Protein AF-A0A971CLP1-F1 (afdb_monomer)

Mean predicted aligned error: 10.42 Å

pLDDT: mean 86.44, std 19.24, range [37.41, 98.81]

Secondary structure (DSSP, 8-state):
----------------------PPPPPPPPP--HHHHHHHHHHHSPPPTT-EEEEEEEEEESSS-S-EEEEEEETTEEEEEEEEEE-SSSEEEEEEEPPPTT-----S---GGG----HHHHHHHHHHHHHHTT---SEEEEEEEE-STTPPEEEEEEEE-TTS-EEEEEEEETTT--EEEEEEPPPPPPP--S-------

Nearest PDB structures (foldseek):
  5sv8-assembly1_A  TM=4.212E-01  e=2.089E-01  Vitis vinifera
  1lqg-assembly1_C  TM=4.791E-01  e=2.151E+00  Bacillus phage PBS2
  7cxc-assembly2_B  TM=3.709E-01  e=3.026E+00  Mus musculus
  6fof-assembly2_A  TM=3.473E-01  e=3.590E+00  Homo sapiens
  6h64-assembly4_D  TM=3.588E-01  e=4.507E+00  Homo sapiens

Radius of gyration: 28.44 Å; Cα contacts (8 Å, |Δi|>4): 359; chains: 1; bounding box: 75×93×78 Å

Structure (mmCIF, N/CA/C/O backbone):
data_AF-A0A971CLP1-F1
#
_entry.id   AF-A0A971CLP1-F1
#
loop_
_atom_site.group_PDB
_atom_site.id
_atom_site.type_symbol
_atom_site.label_atom_id
_atom_site.label_al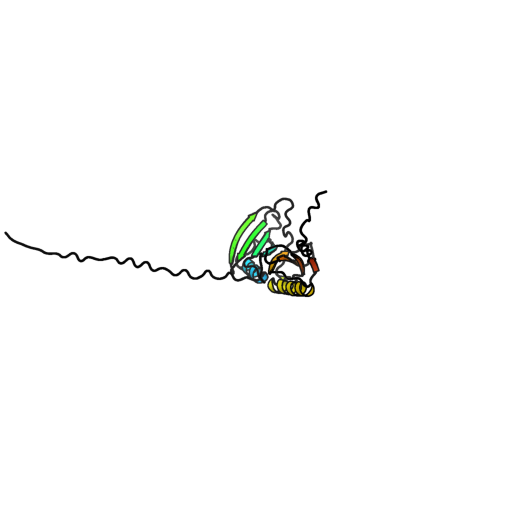t_id
_atom_site.label_comp_id
_atom_site.label_asym_id
_atom_site.label_entity_id
_atom_site.label_seq_id
_atom_site.pdbx_PDB_ins_code
_atom_site.Cartn_x
_atom_site.Cartn_y
_atom_site.Cartn_z
_atom_site.occupancy
_atom_site.B_iso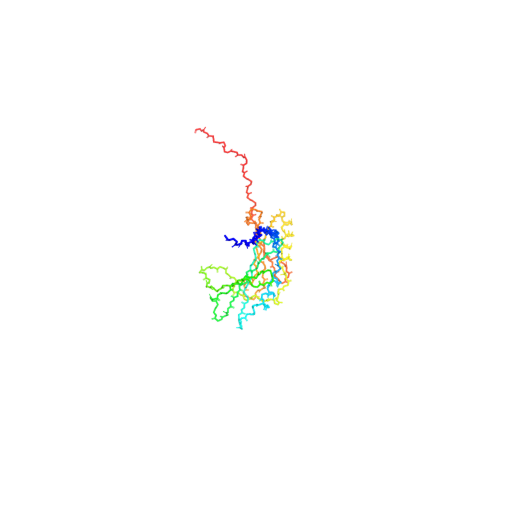_or_equiv
_atom_site.auth_seq_id
_atom_site.auth_comp_id
_atom_site.auth_asym_id
_atom_site.auth_atom_id
_atom_site.pdbx_PDB_model_num
ATOM 1 N N . MET A 1 1 ? -60.371 -56.025 -54.395 1.00 38.69 1 MET A N 1
ATOM 2 C CA . MET A 1 1 ? -59.073 -56.741 -54.364 1.00 38.69 1 MET A CA 1
ATOM 3 C C . MET A 1 1 ? -58.197 -56.010 -53.349 1.00 38.69 1 MET A C 1
ATOM 5 O O . MET A 1 1 ? -58.055 -54.810 -53.510 1.00 38.69 1 MET A O 1
ATOM 9 N N . LYS A 1 2 ? -58.000 -56.581 -52.145 1.00 39.69 2 LYS A N 1
ATOM 10 C CA . LYS A 1 2 ? -56.717 -57.138 -51.628 1.00 39.69 2 LYS A CA 1
ATOM 11 C C . LYS A 1 2 ? -55.548 -56.139 -51.730 1.00 39.69 2 LYS A C 1
ATOM 13 O O . LYS A 1 2 ? -55.300 -55.678 -52.829 1.00 39.69 2 LYS A O 1
ATOM 18 N N . ASN A 1 3 ? -54.730 -55.806 -50.733 1.00 37.41 3 ASN A N 1
ATOM 19 C CA . ASN A 1 3 ? -54.494 -56.191 -49.333 1.00 37.41 3 ASN A CA 1
ATOM 20 C C . ASN A 1 3 ? -53.642 -55.033 -48.743 1.00 37.41 3 ASN A C 1
ATOM 22 O O . ASN A 1 3 ? -52.827 -54.466 -49.460 1.00 37.41 3 ASN A O 1
ATOM 26 N N . TRP A 1 4 ? -53.947 -54.517 -47.551 1.00 43.38 4 TRP A N 1
ATOM 27 C CA . TRP A 1 4 ? -53.234 -54.775 -46.286 1.00 43.38 4 TRP A CA 1
ATOM 28 C C . TRP A 1 4 ? -51.721 -54.488 -46.314 1.00 43.38 4 TRP A C 1
ATOM 30 O O . TRP A 1 4 ? -50.992 -55.273 -46.897 1.00 43.38 4 TRP A O 1
ATOM 40 N N . PHE A 1 5 ? -51.270 -53.436 -45.613 1.00 42.53 5 PHE A N 1
ATOM 41 C CA . PHE A 1 5 ? -50.114 -53.485 -44.702 1.00 42.53 5 PHE A CA 1
ATOM 42 C C . PHE A 1 5 ? -50.217 -52.377 -43.642 1.00 42.53 5 PHE A C 1
ATOM 44 O O . PHE A 1 5 ? -50.452 -51.209 -43.939 1.00 42.53 5 PHE A O 1
ATOM 51 N N . ILE A 1 6 ? -50.105 -52.820 -42.392 1.00 49.78 6 ILE A N 1
ATOM 52 C CA . ILE A 1 6 ? -50.052 -52.055 -41.148 1.00 49.78 6 ILE A CA 1
ATOM 53 C C . ILE A 1 6 ? -48.591 -51.674 -40.912 1.00 49.78 6 ILE A C 1
ATOM 55 O O . ILE A 1 6 ? -47.741 -52.562 -40.949 1.00 49.78 6 ILE A O 1
ATOM 59 N N . THR A 1 7 ? -48.316 -50.417 -40.557 1.00 47.56 7 THR A N 1
ATOM 60 C CA . THR A 1 7 ? -47.069 -50.072 -39.860 1.00 47.56 7 THR A CA 1
ATOM 61 C C . THR A 1 7 ? -47.361 -49.053 -38.765 1.00 47.56 7 THR A C 1
ATOM 63 O O . THR A 1 7 ? -47.719 -47.908 -39.034 1.00 47.56 7 THR A O 1
ATOM 66 N N . CYS A 1 8 ? -47.240 -49.505 -37.517 1.00 45.97 8 CYS A N 1
ATOM 67 C CA . CYS A 1 8 ? -47.302 -48.685 -36.315 1.00 45.97 8 CYS A CA 1
ATOM 68 C C . CYS A 1 8 ? -46.102 -47.729 -36.267 1.00 45.97 8 CYS A C 1
ATOM 70 O O . CYS A 1 8 ? -44.959 -48.179 -36.312 1.00 45.97 8 CYS A O 1
ATOM 72 N N . LEU A 1 9 ? -46.357 -46.431 -36.097 1.00 44.09 9 LEU A N 1
ATOM 73 C CA . LEU A 1 9 ? -45.353 -45.460 -35.666 1.00 44.09 9 LEU A CA 1
ATOM 74 C C . LEU A 1 9 ? -45.566 -45.192 -34.176 1.00 44.09 9 LEU A C 1
ATOM 76 O O . LEU A 1 9 ? -46.511 -44.529 -33.756 1.00 44.09 9 LEU A O 1
ATOM 80 N N . THR A 1 10 ? -44.691 -45.802 -33.385 1.00 46.66 10 THR A N 1
ATOM 81 C CA . THR A 1 10 ? -44.531 -45.619 -31.945 1.00 46.66 10 THR A CA 1
ATOM 82 C C . THR A 1 10 ? -44.201 -44.166 -31.623 1.00 46.66 10 THR A C 1
ATOM 84 O O . THR A 1 10 ? -43.217 -43.619 -32.122 1.00 46.66 10 THR A O 1
ATOM 87 N N . GLY A 1 11 ? -45.020 -43.559 -30.764 1.00 43.12 11 GLY A N 1
ATOM 88 C CA . GLY A 1 11 ? -44.774 -42.244 -30.188 1.00 43.12 11 GLY A CA 1
ATOM 89 C C . GLY A 1 11 ? -43.542 -42.253 -29.286 1.00 43.12 11 GLY A C 1
ATOM 90 O O . GLY A 1 11 ? -43.453 -43.040 -28.347 1.00 43.12 11 GLY A O 1
ATOM 91 N N . GLY A 1 12 ? -42.602 -41.355 -29.571 1.00 42.16 12 GLY A N 1
ATOM 92 C CA . GLY A 1 12 ? -41.524 -40.988 -28.662 1.00 42.16 12 GLY A CA 1
ATOM 93 C C . GLY A 1 12 ? -41.868 -39.663 -27.996 1.00 42.16 12 GLY A C 1
ATOM 94 O O . GLY A 1 12 ? -41.756 -38.611 -28.620 1.00 42.16 12 GLY A O 1
ATOM 95 N N . VAL A 1 13 ? -42.300 -39.704 -26.736 1.00 48.56 13 VAL A N 1
ATOM 96 C CA . VAL A 1 13 ? -42.358 -38.511 -25.885 1.00 48.56 13 VAL A CA 1
ATOM 97 C C . VAL A 1 13 ? -40.918 -38.186 -25.489 1.00 48.56 13 VAL A C 1
ATOM 99 O O . VAL A 1 13 ? -40.328 -38.883 -24.666 1.00 48.56 13 VAL A O 1
ATOM 102 N N . LEU A 1 14 ? -40.333 -37.151 -26.096 1.00 44.25 14 LEU A N 1
ATOM 103 C CA . LEU A 1 14 ? -39.088 -36.559 -25.609 1.00 44.25 14 LEU A CA 1
ATOM 104 C C . LEU A 1 14 ? -39.393 -35.863 -24.276 1.00 44.25 14 LEU A C 1
ATOM 106 O O . LEU A 1 14 ? -39.926 -34.755 -24.244 1.00 44.25 14 LEU A O 1
ATOM 110 N N . ALA A 1 15 ? -39.072 -36.522 -23.167 1.00 45.22 15 ALA A N 1
ATOM 111 C CA . ALA A 1 15 ? -39.014 -35.867 -21.871 1.00 45.22 15 ALA A CA 1
ATOM 112 C C . ALA A 1 15 ? -37.783 -34.946 -21.854 1.00 45.22 15 ALA A C 1
ATOM 114 O O . ALA A 1 15 ? -36.650 -35.403 -21.711 1.00 45.22 15 ALA A O 1
ATOM 115 N N . LEU A 1 16 ? -38.005 -33.641 -22.034 1.00 47.88 16 LEU A N 1
ATOM 116 C CA . LEU A 1 16 ? -37.008 -32.611 -21.749 1.00 47.88 16 LEU A CA 1
ATOM 117 C C . LEU A 1 16 ? -36.805 -32.561 -20.226 1.00 47.88 16 LEU A C 1
ATOM 119 O O . LEU A 1 16 ? -37.517 -31.867 -19.502 1.00 47.88 16 LEU A O 1
ATOM 123 N N . SER A 1 17 ? -35.849 -33.330 -19.715 1.00 46.56 17 SER A N 1
ATOM 124 C CA . SER A 1 17 ? -35.372 -33.165 -18.345 1.00 46.56 17 SER A CA 1
ATOM 125 C C . SER A 1 17 ? -34.501 -31.910 -18.284 1.00 46.56 17 SER A C 1
ATOM 127 O O . SER A 1 17 ? -33.302 -31.958 -18.550 1.00 46.56 17 SER A O 1
ATOM 129 N N . CYS A 1 18 ? -35.101 -30.768 -17.939 1.00 45.44 18 CYS A N 1
ATOM 130 C CA . CYS A 1 18 ? -34.356 -29.610 -17.454 1.00 45.44 18 CYS A CA 1
ATOM 131 C C . CYS A 1 18 ? -33.688 -29.998 -16.130 1.00 45.44 18 CYS A C 1
ATOM 133 O O . CYS A 1 18 ? -34.295 -29.902 -15.064 1.00 45.44 18 CYS A O 1
ATOM 135 N N . ALA A 1 19 ? -32.441 -30.460 -16.194 1.00 54.75 19 ALA A N 1
ATOM 136 C CA . ALA A 1 19 ? -31.586 -30.513 -15.023 1.00 54.75 19 ALA A CA 1
ATOM 137 C C . ALA A 1 19 ? -31.384 -29.069 -14.544 1.00 54.75 19 ALA A C 1
ATOM 139 O O . ALA A 1 19 ? -30.668 -28.287 -15.170 1.00 54.75 19 ALA A O 1
ATOM 140 N N . LEU A 1 20 ? -32.069 -28.703 -13.460 1.00 52.66 20 LEU A N 1
ATOM 141 C CA . LEU A 1 20 ? -31.782 -27.491 -12.707 1.00 52.66 20 LEU A CA 1
ATOM 142 C C . LEU A 1 20 ? -30.354 -27.656 -12.171 1.00 52.66 20 LEU A C 1
ATOM 144 O O . LEU A 1 20 ? -30.133 -28.342 -11.174 1.00 52.66 20 LEU A O 1
ATOM 148 N N . ALA A 1 21 ? -29.365 -27.102 -12.872 1.00 57.53 21 ALA A N 1
ATOM 149 C CA . ALA A 1 21 ? -28.022 -26.988 -12.333 1.00 57.53 21 ALA A CA 1
ATOM 150 C C . ALA A 1 21 ? -28.127 -26.085 -11.101 1.00 57.53 21 ALA A C 1
ATOM 152 O O . ALA A 1 21 ? -28.341 -24.878 -11.223 1.00 57.53 21 ALA A O 1
ATOM 153 N N . ALA A 1 22 ? -28.062 -26.683 -9.911 1.00 57.41 22 ALA A N 1
ATOM 154 C CA . ALA A 1 22 ? -27.962 -25.942 -8.669 1.00 57.41 22 ALA A CA 1
ATOM 155 C C . ALA A 1 22 ? -26.708 -25.068 -8.769 1.00 57.41 22 ALA A C 1
ATOM 157 O O . ALA A 1 22 ? -25.589 -25.582 -8.793 1.00 57.41 22 ALA A O 1
ATOM 158 N N . ALA A 1 23 ? -26.898 -23.755 -8.906 1.00 58.16 23 ALA A N 1
ATOM 159 C CA . ALA A 1 23 ? -25.795 -22.813 -8.877 1.00 58.16 23 ALA A CA 1
ATOM 160 C C . ALA A 1 23 ? -25.102 -22.968 -7.520 1.00 58.16 23 ALA A C 1
ATOM 162 O O . ALA A 1 23 ? -25.736 -22.798 -6.475 1.00 58.16 23 ALA A O 1
ATOM 163 N N . ALA A 1 24 ? -23.821 -23.341 -7.538 1.00 60.97 24 ALA A N 1
ATOM 164 C CA . ALA A 1 24 ? -23.009 -23.337 -6.333 1.00 60.97 24 ALA A CA 1
ATOM 165 C C . ALA A 1 24 ? -23.092 -21.937 -5.695 1.00 60.97 24 ALA A C 1
ATOM 167 O O . ALA A 1 24 ? -23.091 -20.940 -6.430 1.00 60.97 24 ALA A O 1
ATOM 168 N N . PRO A 1 25 ? -23.207 -21.836 -4.358 1.00 57.72 25 PRO A N 1
ATOM 169 C CA . PRO A 1 25 ? -23.200 -20.540 -3.698 1.00 57.72 25 PRO A CA 1
ATOM 170 C C . PRO A 1 25 ? -21.927 -19.779 -4.097 1.00 57.72 25 PRO A C 1
ATOM 172 O O . PRO A 1 25 ? -20.875 -20.408 -4.240 1.00 57.72 25 PRO A O 1
ATOM 175 N N . PRO A 1 26 ? -22.007 -18.452 -4.308 1.00 62.84 26 PRO A N 1
ATOM 176 C CA . PRO A 1 26 ? -20.844 -17.668 -4.691 1.00 62.84 26 PRO A CA 1
ATOM 177 C C . PRO A 1 26 ? -19.748 -17.858 -3.642 1.00 62.84 26 PRO A C 1
ATOM 179 O O . PRO A 1 26 ? -19.982 -17.669 -2.446 1.00 62.84 26 PRO A O 1
ATOM 182 N N . GLU A 1 27 ? -18.565 -18.266 -4.099 1.00 69.00 27 GLU A N 1
ATOM 183 C CA . GLU A 1 27 ? -17.384 -18.402 -3.256 1.00 69.00 27 GLU A CA 1
ATOM 184 C C . GLU A 1 27 ? -17.142 -17.074 -2.532 1.00 69.00 27 GLU A C 1
ATOM 186 O O . GLU A 1 27 ? -17.105 -16.004 -3.149 1.00 69.00 27 GLU A O 1
ATOM 191 N N . LYS A 1 28 ? -17.048 -17.126 -1.200 1.00 75.50 28 LYS A N 1
ATOM 192 C CA . LYS A 1 28 ? -16.786 -15.934 -0.398 1.00 75.50 28 LYS A CA 1
ATOM 193 C C . LYS A 1 28 ? -15.412 -15.404 -0.801 1.00 75.50 28 LYS A C 1
ATOM 195 O O . LYS A 1 28 ? -14.431 -16.126 -0.671 1.00 75.50 28 LYS A O 1
ATOM 200 N N . ALA A 1 29 ? -15.350 -14.160 -1.272 1.00 81.31 29 ALA A N 1
ATOM 201 C CA . ALA A 1 29 ? -14.084 -13.530 -1.624 1.00 81.31 29 ALA A CA 1
ATOM 202 C C . ALA A 1 29 ? -13.138 -13.557 -0.412 1.00 81.31 29 ALA A C 1
ATOM 204 O O . ALA A 1 29 ? -13.496 -13.086 0.672 1.00 81.31 29 ALA A O 1
ATOM 205 N N . VAL A 1 30 ? -11.963 -14.153 -0.602 1.00 88.69 30 VAL A N 1
ATOM 206 C CA . VAL A 1 30 ? -10.907 -14.250 0.408 1.00 88.69 30 VAL A CA 1
ATOM 207 C C . VAL A 1 30 ? -9.953 -13.078 0.194 1.00 88.69 30 VAL A C 1
ATOM 209 O O . VAL A 1 30 ? -9.629 -12.754 -0.949 1.00 88.69 30 VAL A O 1
ATOM 212 N N . GLY A 1 31 ? -9.569 -12.410 1.282 1.00 91.88 31 GLY A N 1
ATOM 213 C CA . GLY A 1 31 ? -8.540 -11.375 1.242 1.00 91.88 31 GLY A CA 1
ATOM 214 C C . GLY A 1 31 ? -7.178 -11.965 0.887 1.00 91.88 31 GLY A C 1
ATOM 215 O O . GLY A 1 31 ? -6.942 -13.152 1.107 1.00 91.88 31 GLY A O 1
ATOM 216 N N . GLU A 1 32 ? -6.297 -11.147 0.328 1.00 95.00 32 GLU A N 1
ATOM 217 C CA . GLU A 1 32 ? -4.915 -11.547 0.079 1.00 95.00 32 GLU A CA 1
ATOM 218 C C . GLU A 1 32 ? -3.939 -10.500 0.593 1.00 95.00 32 GLU A C 1
ATOM 220 O O . GLU A 1 32 ? -4.214 -9.293 0.563 1.00 95.00 32 GLU A O 1
ATOM 225 N N . SER A 1 33 ? -2.778 -10.970 1.037 1.00 97.62 33 SER A N 1
ATOM 226 C CA . SER A 1 33 ? -1.752 -10.100 1.583 1.00 97.62 33 SER A CA 1
ATOM 227 C C . SER A 1 33 ? -1.113 -9.232 0.509 1.00 97.62 33 SER A C 1
ATOM 229 O O . SER A 1 33 ? -0.998 -9.619 -0.657 1.00 97.62 33 SER A O 1
ATOM 231 N N . ALA A 1 34 ? -0.687 -8.032 0.891 1.00 98.31 34 ALA A N 1
ATOM 232 C CA . ALA A 1 34 ? -0.076 -7.091 -0.033 1.00 98.31 34 ALA A CA 1
ATOM 233 C C . ALA A 1 34 ? 1.226 -7.623 -0.620 1.00 98.31 34 ALA A C 1
ATOM 235 O O . ALA A 1 34 ? 1.461 -7.498 -1.820 1.00 98.31 34 ALA A O 1
ATOM 236 N N . LEU A 1 35 ? 2.093 -8.194 0.218 1.00 98.50 35 LEU A N 1
ATOM 237 C CA . LEU A 1 35 ? 3.377 -8.701 -0.254 1.00 98.50 35 LEU A CA 1
ATOM 238 C C . LEU A 1 35 ? 3.189 -9.950 -1.113 1.00 98.50 35 LEU A C 1
ATOM 240 O O . LEU A 1 35 ? 3.860 -10.063 -2.135 1.00 98.50 35 LEU A O 1
ATOM 244 N N . GLY A 1 36 ? 2.228 -10.816 -0.774 1.00 98.06 36 GLY A N 1
ATOM 245 C CA . GLY A 1 36 ? 1.843 -11.947 -1.617 1.00 98.06 36 GLY A CA 1
ATOM 246 C C . GLY A 1 36 ? 1.307 -11.502 -2.980 1.00 98.06 36 GLY A C 1
ATOM 247 O O . GLY A 1 36 ? 1.745 -12.014 -4.010 1.00 98.06 36 GLY A O 1
ATOM 248 N N . ALA A 1 37 ? 0.424 -10.501 -3.004 1.00 98.25 37 ALA A N 1
ATOM 249 C CA . ALA A 1 37 ? -0.101 -9.926 -4.240 1.00 98.25 37 ALA A CA 1
ATOM 250 C C . ALA A 1 37 ? 0.992 -9.257 -5.087 1.00 98.25 37 ALA A C 1
ATOM 252 O O . ALA A 1 37 ? 1.000 -9.393 -6.308 1.00 98.25 37 ALA A O 1
ATOM 253 N N . LEU A 1 38 ? 1.935 -8.551 -4.454 1.00 98.38 38 LEU A N 1
ATOM 254 C CA . LEU A 1 38 ? 3.057 -7.918 -5.146 1.00 98.38 38 LEU A CA 1
ATOM 255 C C . LEU A 1 38 ? 4.011 -8.955 -5.746 1.00 98.38 38 LEU A C 1
ATOM 257 O O . LEU A 1 38 ? 4.422 -8.808 -6.894 1.00 98.38 38 LEU A O 1
ATOM 261 N N . ASP A 1 39 ? 4.348 -9.997 -4.987 1.00 98.00 39 ASP A N 1
ATOM 262 C CA . ASP A 1 39 ? 5.218 -11.078 -5.454 1.00 98.00 39 ASP A CA 1
ATOM 263 C C . ASP A 1 39 ? 4.564 -11.849 -6.607 1.00 98.00 39 ASP A C 1
ATOM 265 O O . ASP A 1 39 ? 5.209 -12.102 -7.625 1.00 98.00 39 ASP A O 1
ATOM 269 N N . GLY A 1 40 ? 3.268 -12.146 -6.489 1.00 97.56 40 GLY A N 1
ATOM 270 C CA . GLY A 1 40 ? 2.485 -12.765 -7.555 1.00 97.56 40 GLY A CA 1
ATOM 271 C C . GLY A 1 40 ? 2.397 -11.894 -8.810 1.00 97.56 40 GLY A C 1
ATOM 272 O O . GLY A 1 40 ? 2.661 -12.367 -9.910 1.00 97.56 40 GLY A O 1
ATOM 273 N N . PHE A 1 41 ? 2.134 -10.594 -8.657 1.00 97.94 41 PHE A N 1
ATOM 274 C CA . PHE A 1 41 ? 2.125 -9.651 -9.776 1.00 97.94 41 PHE A CA 1
ATOM 275 C C . PHE A 1 41 ? 3.471 -9.592 -10.506 1.00 97.94 41 PHE A C 1
ATOM 277 O O . PHE A 1 41 ? 3.499 -9.637 -11.733 1.00 97.94 41 PHE A O 1
ATOM 284 N N . LEU A 1 42 ? 4.585 -9.512 -9.772 1.00 96.56 42 LEU A N 1
ATOM 285 C CA . LEU A 1 42 ? 5.923 -9.467 -10.370 1.00 96.56 42 LEU A CA 1
ATOM 286 C C . LEU A 1 42 ? 6.290 -10.771 -11.098 1.00 96.56 42 LEU A C 1
ATOM 288 O O . LEU A 1 42 ? 7.117 -10.735 -12.010 1.00 96.56 42 LEU A O 1
ATOM 292 N N . ALA A 1 43 ? 5.686 -11.898 -10.713 1.00 96.00 43 ALA A N 1
ATOM 293 C CA . ALA A 1 43 ? 5.846 -13.180 -11.392 1.00 96.00 43 ALA A CA 1
ATOM 294 C C . ALA A 1 43 ? 4.962 -13.299 -12.649 1.00 96.00 43 ALA A C 1
ATOM 296 O O . ALA A 1 43 ? 5.448 -13.731 -13.694 1.00 96.00 43 ALA A O 1
ATOM 297 N N . ASP A 1 44 ? 3.692 -12.897 -12.561 1.00 94.12 44 ASP A N 1
ATOM 298 C CA . ASP A 1 44 ? 2.701 -13.033 -13.638 1.00 94.12 44 ASP A CA 1
ATOM 299 C C . ASP A 1 44 ? 2.849 -11.97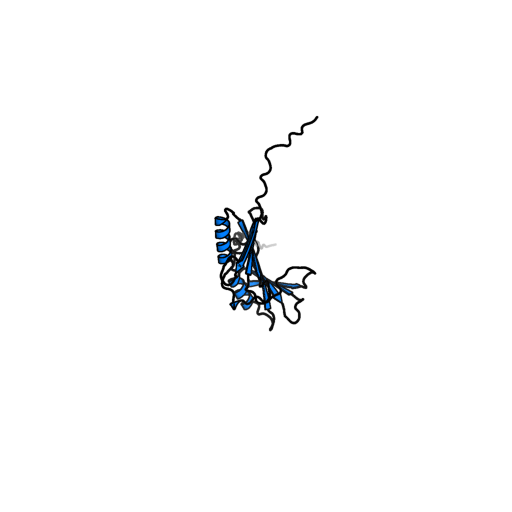7 -14.738 1.00 94.12 44 ASP A C 1
ATOM 301 O O . ASP A 1 44 ? 2.578 -12.243 -15.911 1.00 94.12 44 ASP A O 1
ATOM 305 N N . ALA A 1 45 ? 3.257 -10.765 -14.360 1.00 89.19 45 ALA A N 1
ATOM 306 C CA . ALA A 1 45 ? 3.375 -9.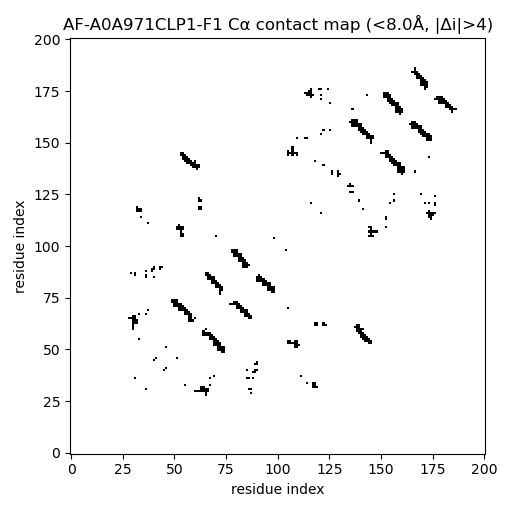614 -15.244 1.00 89.19 45 ALA A CA 1
ATOM 307 C C . ALA A 1 45 ? 4.741 -8.932 -15.062 1.00 89.19 45 ALA A C 1
ATOM 309 O O . ALA A 1 45 ? 4.821 -7.842 -14.480 1.00 89.19 45 ALA A O 1
ATOM 310 N N . PRO A 1 46 ? 5.830 -9.559 -15.557 1.00 86.19 46 PRO A N 1
ATOM 311 C CA . PRO A 1 46 ? 7.162 -8.981 -15.489 1.00 86.19 46 PRO A CA 1
ATOM 312 C C . PRO A 1 46 ? 7.166 -7.555 -16.033 1.00 86.19 46 PRO A C 1
ATOM 314 O O . PRO A 1 46 ? 6.604 -7.262 -17.089 1.00 86.19 46 PRO A O 1
ATOM 317 N N . LEU A 1 47 ? 7.795 -6.655 -15.286 1.00 92.06 47 LEU A N 1
ATOM 318 C CA . LEU A 1 47 ? 7.909 -5.266 -15.695 1.00 92.06 47 LEU A CA 1
ATOM 319 C C . LEU A 1 47 ? 8.823 -5.156 -16.919 1.00 92.06 47 LEU A C 1
ATOM 321 O O . LEU A 1 47 ? 9.841 -5.845 -17.005 1.00 92.06 47 LEU A O 1
ATOM 325 N N . GLU A 1 48 ? 8.486 -4.241 -17.829 1.00 91.00 48 GLU A N 1
ATOM 326 C CA . GLU A 1 48 ? 9.415 -3.810 -18.876 1.00 91.00 48 GLU A CA 1
ATOM 327 C C . GLU A 1 48 ? 10.760 -3.402 -18.249 1.00 91.00 48 GLU A C 1
ATOM 329 O O . GLU A 1 48 ? 10.764 -2.836 -17.147 1.00 91.00 48 GLU A O 1
ATOM 334 N N . PRO A 1 49 ? 11.902 -3.646 -18.914 1.00 92.75 49 PRO A N 1
ATOM 335 C CA . PRO A 1 49 ? 13.203 -3.247 -18.391 1.00 92.75 49 PRO A CA 1
ATOM 336 C C . PRO A 1 49 ? 13.217 -1.765 -18.005 1.00 92.75 49 PRO A C 1
ATOM 338 O O . PRO A 1 49 ? 12.933 -0.913 -18.835 1.00 92.75 49 PRO A O 1
ATOM 341 N N . GLY A 1 50 ? 13.539 -1.465 -16.746 1.00 92.31 50 GLY A N 1
ATOM 342 C CA . GLY A 1 50 ? 13.571 -0.095 -16.224 1.00 92.31 50 GLY A CA 1
ATOM 343 C C . GLY A 1 50 ? 12.246 0.417 -15.656 1.00 92.31 50 GLY A C 1
ATOM 344 O O . GLY A 1 50 ? 12.264 1.423 -14.954 1.00 92.31 50 GLY A O 1
ATOM 345 N N . ALA A 1 51 ? 11.116 -0.262 -15.878 1.00 95.94 51 ALA A N 1
ATOM 346 C CA . ALA A 1 51 ? 9.872 0.086 -15.202 1.00 95.94 51 ALA A CA 1
ATOM 347 C C . ALA A 1 51 ? 9.926 -0.279 -13.711 1.00 95.94 51 ALA A C 1
ATOM 349 O O . ALA A 1 51 ? 10.482 -1.302 -13.308 1.00 95.94 51 ALA A O 1
ATOM 350 N N . GLU A 1 52 ? 9.307 0.560 -12.888 1.00 96.88 52 GLU A N 1
ATOM 351 C CA . GLU A 1 52 ? 9.358 0.473 -11.433 1.00 96.88 52 GLU A CA 1
ATOM 352 C C . GLU A 1 52 ? 7.946 0.429 -10.844 1.00 96.88 52 GLU A C 1
ATOM 354 O O . GLU A 1 52 ? 7.007 1.041 -11.361 1.00 96.88 52 GLU A O 1
ATOM 359 N N . VAL A 1 53 ? 7.792 -0.288 -9.729 1.00 98.12 53 VAL A N 1
ATOM 360 C CA . VAL A 1 53 ? 6.598 -0.187 -8.881 1.00 98.12 53 VAL A CA 1
ATOM 361 C C . VAL A 1 53 ? 6.688 1.112 -8.098 1.00 98.12 53 VAL A C 1
ATOM 363 O O . VAL A 1 53 ? 7.723 1.402 -7.511 1.00 98.12 53 VAL A O 1
ATOM 366 N N . LEU A 1 54 ? 5.608 1.884 -8.058 1.00 98.19 54 LEU A N 1
ATOM 367 C CA . LEU A 1 54 ? 5.538 3.147 -7.319 1.00 98.19 54 LEU A CA 1
ATOM 368 C C . LEU A 1 54 ? 4.779 2.999 -5.999 1.00 98.19 54 LEU A C 1
ATOM 370 O O . LEU A 1 54 ? 5.061 3.685 -5.017 1.00 98.19 54 LEU A O 1
ATOM 374 N N . GLY A 1 55 ? 3.791 2.109 -5.964 1.00 98.38 55 GLY A N 1
ATOM 375 C CA . GLY A 1 55 ? 2.970 1.895 -4.784 1.00 98.38 55 GLY A CA 1
ATOM 376 C C . GLY A 1 55 ? 1.819 0.936 -5.026 1.00 98.38 55 GLY A C 1
ATOM 377 O O . GLY A 1 55 ? 1.584 0.481 -6.146 1.00 98.38 55 GLY A O 1
ATOM 378 N N . MET A 1 56 ? 1.092 0.654 -3.952 1.00 98.50 56 MET A N 1
ATOM 379 C CA . MET A 1 56 ? -0.071 -0.225 -3.971 1.00 98.50 56 MET A CA 1
ATOM 380 C C . MET A 1 56 ? -1.197 0.364 -3.136 1.00 98.50 56 MET A C 1
ATOM 382 O O . MET A 1 56 ? -0.940 1.029 -2.129 1.00 98.50 56 MET A O 1
ATOM 386 N N . VAL A 1 57 ? -2.439 0.088 -3.526 1.00 98.69 57 VAL A N 1
ATOM 387 C CA . VAL A 1 57 ? -3.616 0.390 -2.711 1.00 98.69 57 VAL A CA 1
ATOM 388 C C . VAL A 1 57 ? -4.565 -0.797 -2.649 1.00 98.69 57 VAL A C 1
ATOM 390 O O . VAL A 1 57 ? -4.712 -1.545 -3.614 1.00 98.69 57 VAL A O 1
ATOM 393 N N . GLY A 1 58 ? -5.225 -0.946 -1.508 1.00 98.44 58 GLY A N 1
ATOM 394 C CA . GLY A 1 58 ? -6.242 -1.962 -1.276 1.00 98.44 58 GLY A CA 1
ATOM 395 C C . GLY A 1 58 ? -7.377 -1.380 -0.445 1.00 98.44 58 GLY A C 1
ATOM 396 O O . GLY A 1 58 ? -7.152 -0.569 0.452 1.00 98.44 58 GLY A O 1
ATOM 397 N N . PHE A 1 59 ? -8.614 -1.753 -0.756 1.00 98.19 59 PHE A N 1
ATOM 398 C CA . PHE A 1 59 ? -9.800 -1.148 -0.148 1.00 98.19 59 PHE A CA 1
ATOM 399 C C . PHE A 1 59 ? -10.548 -2.141 0.739 1.00 98.19 59 PHE A C 1
ATOM 401 O O . PHE A 1 59 ? -10.537 -3.343 0.491 1.00 98.19 59 PHE A O 1
ATOM 408 N N . PHE A 1 60 ? -11.224 -1.593 1.751 1.00 96.94 60 PHE A N 1
ATOM 409 C CA . PHE A 1 60 ? -12.096 -2.305 2.692 1.00 96.94 60 PHE A CA 1
ATOM 410 C C . PHE A 1 60 ? -11.483 -3.573 3.316 1.00 96.94 60 PHE A C 1
ATOM 412 O O . PHE A 1 60 ? -12.178 -4.571 3.486 1.00 96.94 60 PHE A O 1
ATOM 419 N N . GLY A 1 61 ? -10.192 -3.555 3.661 1.00 97.31 61 GLY A N 1
ATOM 420 C CA . GLY A 1 61 ? -9.539 -4.731 4.232 1.00 97.31 61 GLY A CA 1
ATOM 421 C C . GLY A 1 61 ? -9.999 -5.024 5.662 1.00 97.31 61 GLY A C 1
ATOM 422 O O . GLY A 1 61 ? -10.135 -4.101 6.474 1.00 97.31 61 GLY A O 1
ATOM 423 N N . GLN A 1 62 ? -10.256 -6.310 5.930 1.00 95.75 62 GLN A N 1
ATOM 424 C CA . GLN A 1 62 ? -10.706 -6.864 7.216 1.00 95.75 62 GLN A CA 1
ATOM 425 C C . GLN A 1 62 ? -10.185 -8.305 7.439 1.00 95.75 62 GLN A C 1
ATOM 427 O O . GLN A 1 62 ? -10.942 -9.265 7.277 1.00 95.75 62 GLN A O 1
ATOM 432 N N . PRO A 1 63 ? -8.912 -8.510 7.814 1.00 96.44 63 PRO A N 1
ATOM 433 C CA . PRO A 1 63 ? -7.839 -7.518 7.871 1.00 96.44 63 PRO A CA 1
ATOM 434 C C . PRO A 1 63 ? -7.273 -7.184 6.483 1.00 96.44 63 PRO A C 1
ATOM 436 O O . PRO A 1 63 ? -6.695 -6.119 6.300 1.00 96.44 63 PRO A O 1
ATOM 439 N N . GLU A 1 64 ? -7.484 -8.048 5.490 1.00 97.44 64 GLU A N 1
ATOM 440 C CA . GLU A 1 64 ? -6.883 -7.909 4.163 1.00 97.44 64 GLU A CA 1
ATOM 441 C C . GLU A 1 64 ? -7.900 -7.489 3.092 1.00 97.44 64 GLU A C 1
ATOM 443 O O . GLU A 1 64 ? -9.061 -7.910 3.144 1.00 97.44 64 GLU A O 1
ATOM 448 N N . PRO A 1 65 ? -7.498 -6.647 2.125 1.00 97.81 65 PRO A N 1
ATOM 449 C CA . PRO A 1 65 ? -8.267 -6.375 0.916 1.00 97.81 65 PRO A CA 1
ATOM 450 C C . PRO A 1 65 ? -8.454 -7.625 0.050 1.00 97.81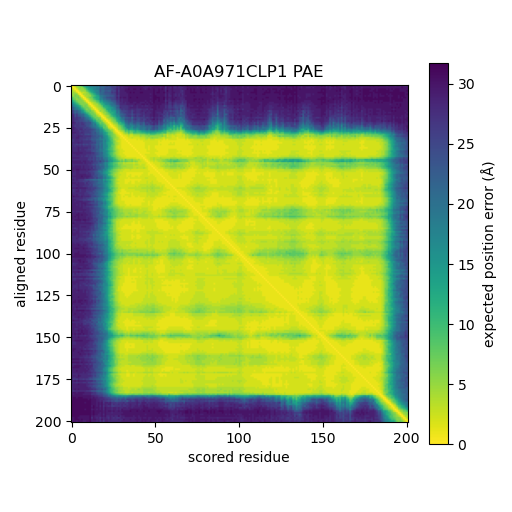 65 PRO A C 1
ATOM 452 O O . PRO A 1 65 ? -7.588 -8.490 -0.020 1.00 97.81 65 PRO A O 1
ATOM 455 N N . VAL A 1 66 ? -9.564 -7.676 -0.685 1.00 97.19 66 VAL A N 1
ATOM 456 C CA . VAL A 1 66 ? -9.855 -8.755 -1.655 1.00 97.19 66 VAL A CA 1
ATOM 457 C C . VAL A 1 66 ? -9.152 -8.581 -3.003 1.00 97.19 66 VAL A C 1
ATOM 459 O O . VAL A 1 66 ? -9.256 -9.452 -3.860 1.00 97.19 66 VAL A O 1
ATOM 462 N N . GLN A 1 67 ? -8.528 -7.424 -3.231 1.00 97.56 67 GLN A N 1
ATOM 463 C CA . GLN A 1 67 ? -7.767 -7.108 -4.437 1.00 97.56 67 GLN A CA 1
ATOM 464 C C . GLN A 1 67 ? -6.809 -5.946 -4.172 1.00 97.56 67 GLN A C 1
ATOM 466 O O . GLN A 1 67 ? -7.092 -5.071 -3.343 1.00 97.56 67 GLN A O 1
ATOM 471 N N . TRP A 1 68 ? -5.739 -5.892 -4.960 1.00 98.69 68 TRP A N 1
ATOM 472 C CA . TRP A 1 68 ? -4.728 -4.845 -4.910 1.00 98.69 68 TRP A CA 1
ATOM 473 C C . TRP A 1 68 ? -4.617 -4.125 -6.246 1.00 98.69 68 TRP A C 1
ATOM 475 O O . TRP A 1 68 ? -4.555 -4.748 -7.304 1.00 98.69 68 TRP A O 1
ATOM 485 N N . LEU A 1 69 ? -4.571 -2.796 -6.192 1.00 98.62 69 LEU A N 1
ATOM 486 C CA . LEU A 1 69 ? -4.213 -1.962 -7.330 1.00 98.62 69 LEU A CA 1
ATOM 487 C C . LEU A 1 69 ? -2.735 -1.607 -7.193 1.00 98.62 69 LEU A C 1
ATOM 489 O O . LEU A 1 69 ? -2.323 -1.032 -6.185 1.00 98.62 69 LEU A O 1
ATOM 493 N N . ILE A 1 70 ? -1.952 -1.942 -8.208 1.00 98.69 70 ILE A N 1
ATOM 494 C CA . ILE A 1 70 ? -0.503 -1.768 -8.239 1.00 98.69 70 ILE A CA 1
ATOM 495 C C . ILE A 1 70 ? -0.181 -0.722 -9.295 1.00 98.69 70 ILE A C 1
ATOM 497 O O . ILE A 1 70 ? -0.555 -0.866 -10.462 1.00 98.69 70 ILE A O 1
ATOM 501 N N . LEU A 1 71 ? 0.502 0.341 -8.877 1.00 98.56 71 LEU A N 1
ATOM 502 C CA . LEU A 1 71 ? 0.899 1.430 -9.755 1.00 98.56 71 LEU A CA 1
ATOM 503 C C . LEU A 1 71 ? 2.354 1.250 -10.173 1.00 98.56 71 LEU A C 1
ATOM 505 O O . LEU A 1 71 ? 3.233 1.077 -9.329 1.00 98.56 71 LEU A O 1
ATOM 509 N N . THR A 1 72 ? 2.603 1.334 -11.473 1.00 98.31 72 THR A N 1
ATOM 510 C CA . THR A 1 72 ? 3.940 1.253 -12.065 1.00 98.31 72 THR A CA 1
ATOM 511 C C . THR A 1 72 ? 4.152 2.396 -13.050 1.00 98.31 72 THR A C 1
ATOM 513 O O . THR A 1 72 ? 3.192 2.929 -13.618 1.00 98.31 72 THR A O 1
ATOM 516 N N . SER A 1 73 ? 5.406 2.772 -13.272 1.00 97.31 73 SER A N 1
ATOM 517 C CA . SER A 1 73 ? 5.794 3.719 -14.320 1.00 97.31 73 SER A CA 1
ATOM 518 C C . SER A 1 73 ? 7.143 3.346 -14.914 1.00 97.31 73 SER A C 1
ATOM 520 O O . SER A 1 73 ? 7.848 2.485 -14.392 1.00 97.31 73 SER A O 1
ATOM 522 N N . HIS A 1 74 ? 7.491 3.993 -16.022 1.00 96.31 74 HIS A N 1
ATOM 523 C CA . HIS A 1 74 ? 8.835 3.943 -16.576 1.00 96.31 74 HIS A CA 1
ATOM 524 C C . HIS A 1 74 ? 9.514 5.309 -16.379 1.00 96.31 74 HIS A C 1
ATOM 526 O O . HIS A 1 74 ? 8.893 6.322 -16.706 1.00 96.31 74 HIS A O 1
ATOM 532 N N . PRO A 1 75 ? 10.772 5.381 -15.907 1.00 92.56 75 PRO A N 1
ATOM 533 C CA . PRO A 1 75 ? 11.472 6.649 -15.680 1.00 92.56 75 PRO A CA 1
ATOM 534 C C . PRO A 1 75 ? 11.604 7.536 -16.925 1.00 92.56 75 PRO A C 1
ATOM 536 O O . PRO A 1 75 ? 11.647 8.755 -16.804 1.00 92.56 75 PRO A O 1
ATOM 539 N N . GLU A 1 76 ? 11.651 6.939 -18.120 1.00 94.06 76 GLU A N 1
ATOM 540 C CA . GLU A 1 76 ? 11.700 7.684 -19.393 1.00 94.06 76 GLU A CA 1
ATOM 541 C C . GLU A 1 76 ? 10.343 8.266 -19.822 1.00 94.06 76 GLU A C 1
ATOM 543 O O . GLU A 1 76 ? 10.297 9.173 -20.647 1.00 94.06 76 GLU A O 1
ATOM 548 N N . THR A 1 77 ? 9.237 7.750 -19.278 1.00 93.75 77 THR A N 1
ATOM 549 C CA . THR A 1 77 ? 7.869 8.237 -19.537 1.00 93.75 77 THR A CA 1
ATOM 550 C C . THR A 1 77 ? 7.095 8.347 -18.217 1.00 93.75 77 THR A C 1
ATOM 552 O O . THR A 1 77 ? 6.076 7.679 -18.022 1.00 93.75 77 THR A O 1
ATOM 555 N N . PRO A 1 78 ? 7.582 9.162 -17.261 1.00 91.50 78 PRO A N 1
ATOM 556 C CA . PRO A 1 78 ? 7.075 9.174 -15.888 1.00 91.50 78 PRO A CA 1
ATOM 557 C C . PRO A 1 78 ? 5.615 9.633 -15.794 1.00 91.50 78 PRO A C 1
ATOM 559 O O . PRO A 1 78 ? 4.924 9.334 -14.823 1.00 91.50 78 PRO A O 1
ATOM 562 N N . GLU A 1 79 ? 5.119 10.344 -16.805 1.00 91.31 79 GLU A N 1
ATOM 563 C CA . GLU A 1 79 ? 3.735 10.783 -16.898 1.00 91.31 79 GLU A CA 1
ATOM 564 C C . GLU A 1 79 ? 2.786 9.715 -17.468 1.00 91.31 79 GLU A C 1
ATOM 566 O O . GLU A 1 79 ? 1.570 9.906 -17.437 1.00 91.31 79 GLU A O 1
ATOM 571 N N . GLN A 1 80 ? 3.313 8.604 -17.995 1.00 95.62 80 GLN A N 1
ATOM 572 C CA . GLN A 1 80 ? 2.530 7.451 -18.423 1.00 95.62 80 GLN A CA 1
ATOM 573 C C . GLN A 1 80 ? 2.551 6.378 -17.333 1.00 95.62 80 GLN A C 1
ATOM 575 O O . GLN A 1 80 ? 3.473 5.574 -17.214 1.00 95.62 80 GLN A O 1
ATOM 580 N N . LEU A 1 81 ? 1.478 6.344 -16.553 1.00 97.12 81 LEU A N 1
ATOM 581 C CA . LEU A 1 81 ? 1.307 5.386 -15.473 1.00 97.12 81 LEU A CA 1
ATOM 582 C C . LEU A 1 81 ? 0.582 4.140 -15.972 1.00 97.12 81 LEU A C 1
ATOM 584 O O . LEU A 1 81 ? -0.284 4.218 -16.850 1.00 97.12 81 LEU A O 1
ATOM 588 N N . ARG A 1 82 ? 0.903 2.990 -15.379 1.00 97.38 82 ARG A N 1
ATOM 589 C CA . ARG A 1 82 ? 0.154 1.742 -15.540 1.00 97.38 82 ARG A CA 1
ATOM 590 C C . ARG A 1 82 ? -0.385 1.296 -14.188 1.00 97.38 82 ARG A C 1
ATOM 592 O O . ARG A 1 82 ? 0.378 1.102 -13.245 1.00 97.38 82 ARG A O 1
ATOM 599 N N . GLU A 1 83 ? -1.698 1.131 -14.117 1.00 97.88 83 GLU A N 1
ATOM 600 C CA . GLU A 1 83 ? -2.399 0.562 -12.968 1.00 97.88 83 GLU A CA 1
ATOM 601 C C . GLU A 1 83 ? -2.812 -0.868 -13.301 1.00 97.88 83 GLU A C 1
ATOM 603 O O . GLU A 1 83 ? -3.399 -1.115 -14.356 1.00 97.88 83 GLU A O 1
ATOM 608 N N . SER A 1 84 ? -2.508 -1.782 -12.387 1.00 98.44 84 SER A N 1
ATOM 609 C CA . SER A 1 84 ? -2.752 -3.216 -12.526 1.00 98.44 84 SER A CA 1
ATOM 610 C C . SER A 1 84 ? -3.606 -3.690 -11.361 1.00 98.44 84 SER A C 1
ATOM 612 O O . SER A 1 84 ? -3.294 -3.377 -10.215 1.00 98.44 84 SER A O 1
ATOM 614 N N . ILE A 1 85 ? -4.679 -4.429 -11.631 1.00 98.38 85 ILE A N 1
ATOM 615 C CA . ILE A 1 85 ? -5.515 -5.046 -10.599 1.00 98.38 85 ILE A CA 1
ATOM 616 C C . ILE A 1 85 ? -5.075 -6.493 -10.451 1.00 98.38 85 ILE A C 1
ATOM 618 O O . ILE A 1 85 ? -5.313 -7.305 -11.347 1.00 98.38 85 ILE A O 1
ATOM 622 N N . TYR A 1 86 ? -4.469 -6.812 -9.316 1.00 98.06 86 TYR A N 1
ATOM 623 C CA . TYR A 1 86 ? -4.119 -8.174 -8.948 1.00 98.06 86 TYR A CA 1
ATOM 624 C C . TYR A 1 86 ? -5.118 -8.682 -7.916 1.00 98.06 86 TYR A C 1
ATOM 626 O O . TYR A 1 86 ? -5.364 -8.017 -6.905 1.00 98.06 86 TYR A O 1
ATOM 634 N N . ALA A 1 87 ? -5.744 -9.821 -8.207 1.00 96.62 87 ALA A N 1
ATOM 635 C CA . ALA A 1 87 ? -6.594 -10.474 -7.230 1.00 96.62 87 ALA A CA 1
ATOM 636 C C . ALA A 1 87 ? -6.751 -11.970 -7.493 1.00 96.62 87 ALA A C 1
ATOM 638 O O . ALA A 1 87 ? -6.821 -12.397 -8.651 1.00 96.62 87 ALA A O 1
ATOM 639 N N . ARG A 1 88 ? -6.955 -12.750 -6.429 1.00 94.25 88 ARG A N 1
ATOM 640 C CA . ARG A 1 88 ? -7.155 -14.210 -6.502 1.00 94.25 88 ARG A CA 1
ATOM 641 C C . ARG A 1 88 ? -5.960 -14.899 -7.167 1.00 94.25 88 ARG A C 1
ATOM 643 O O . ARG A 1 88 ? -6.141 -15.788 -8.000 1.00 94.25 88 ARG A O 1
ATOM 650 N N . GLY A 1 89 ? -4.754 -14.434 -6.834 1.00 94.19 89 GLY A N 1
ATOM 651 C CA . GLY A 1 89 ? -3.505 -15.005 -7.335 1.00 94.19 89 GLY A CA 1
ATOM 652 C C . GLY A 1 89 ? -3.300 -14.847 -8.841 1.00 94.19 89 GLY A C 1
ATOM 653 O O . GLY A 1 89 ? -2.683 -15.720 -9.440 1.00 94.19 89 GLY A O 1
ATOM 654 N N . ARG A 1 90 ? -3.867 -13.801 -9.457 1.00 96.06 90 ARG A N 1
ATOM 655 C CA . ARG A 1 90 ? -3.619 -13.474 -10.865 1.00 96.06 90 ARG A CA 1
ATOM 656 C C . ARG A 1 90 ? -3.854 -12.004 -11.183 1.00 96.06 90 ARG A C 1
ATOM 658 O O . ARG A 1 90 ? -4.658 -11.321 -10.539 1.00 96.06 90 ARG A O 1
ATOM 665 N N . LEU A 1 91 ? -3.242 -11.550 -12.271 1.00 97.06 91 LEU A N 1
ATOM 666 C CA . LEU A 1 91 ? -3.563 -10.269 -12.891 1.00 97.06 91 LEU A CA 1
ATOM 667 C C . LEU A 1 91 ? -4.962 -10.313 -13.540 1.00 97.06 91 LEU A C 1
ATOM 669 O O . LEU A 1 91 ? -5.234 -11.134 -14.416 1.00 97.06 91 LEU A O 1
ATOM 673 N N . LEU A 1 92 ? -5.865 -9.430 -13.111 1.00 96.75 92 LEU A N 1
ATOM 674 C CA . LEU A 1 92 ? -7.247 -9.373 -13.602 1.00 96.75 92 LEU A CA 1
ATOM 675 C C . LEU A 1 92 ? -7.471 -8.316 -14.681 1.00 96.75 92 LEU A C 1
ATOM 677 O O . LEU A 1 92 ? -8.290 -8.523 -15.575 1.00 96.75 92 LEU A O 1
ATOM 681 N N . ALA A 1 93 ? -6.812 -7.167 -14.558 1.00 96.88 93 ALA A N 1
ATOM 682 C CA . ALA A 1 93 ? -6.980 -6.048 -15.472 1.00 96.88 93 ALA A CA 1
ATOM 683 C C . ALA A 1 93 ? -5.788 -5.099 -15.392 1.00 96.88 93 ALA A C 1
ATOM 685 O O . ALA A 1 93 ? -5.164 -4.962 -14.341 1.00 96.88 93 ALA A O 1
ATOM 686 N N . GLU A 1 94 ? -5.541 -4.380 -16.480 1.00 96.88 94 GLU A N 1
ATOM 687 C CA . GLU A 1 94 ? -4.557 -3.306 -16.529 1.00 96.88 94 GLU A CA 1
ATOM 688 C C . GLU A 1 94 ? -5.086 -2.132 -17.341 1.00 96.88 94 GLU A C 1
ATOM 690 O O . GLU A 1 94 ? -5.874 -2.291 -18.279 1.00 96.88 94 GLU A O 1
ATOM 695 N N . ARG A 1 95 ? -4.604 -0.936 -17.012 1.00 96.81 95 ARG A N 1
ATOM 696 C CA . ARG A 1 95 ? -4.793 0.250 -17.846 1.00 96.81 95 ARG A CA 1
ATOM 697 C C . ARG A 1 95 ? -3.583 1.163 -17.789 1.00 96.81 95 ARG A C 1
ATOM 699 O O . ARG A 1 95 ? -2.928 1.284 -16.757 1.00 96.81 95 ARG A O 1
ATOM 706 N N . LYS A 1 96 ? -3.332 1.861 -18.896 1.00 96.50 96 LYS A N 1
ATOM 707 C CA . LYS A 1 96 ? -2.379 2.974 -18.957 1.00 96.50 96 LYS A CA 1
ATOM 708 C C . LYS A 1 96 ? -3.138 4.295 -18.908 1.00 96.50 96 LYS A C 1
ATOM 710 O O . LYS A 1 96 ? -4.181 4.424 -19.547 1.00 96.50 96 LYS A O 1
ATOM 715 N N . PHE A 1 97 ? -2.626 5.273 -18.174 1.00 97.19 97 PHE A N 1
ATOM 716 C CA . PHE A 1 97 ? -3.246 6.589 -18.052 1.00 97.19 97 PHE A CA 1
ATOM 717 C C . PHE A 1 97 ? -2.200 7.667 -17.764 1.00 97.19 97 PHE A C 1
ATOM 719 O O . PHE A 1 97 ? -1.076 7.367 -17.365 1.00 97.19 97 PHE A O 1
ATOM 726 N N . ARG A 1 98 ? -2.578 8.929 -17.977 1.00 96.31 98 ARG A N 1
ATOM 727 C CA . ARG A 1 98 ? -1.808 10.085 -17.506 1.00 96.31 98 ARG A CA 1
ATOM 728 C C . ARG A 1 98 ? -2.492 10.651 -16.258 1.00 96.31 98 ARG A C 1
ATOM 730 O O . ARG A 1 98 ? -3.724 10.730 -16.261 1.00 96.31 98 ARG A O 1
ATOM 737 N N . PRO A 1 99 ? -1.744 11.012 -15.204 1.00 94.56 99 PRO A N 1
ATOM 738 C CA . PRO A 1 99 ? -2.327 11.568 -13.992 1.00 94.56 99 PRO A CA 1
ATOM 739 C C . PRO A 1 99 ? -2.996 12.912 -14.279 1.00 94.56 99 PRO A C 1
ATOM 741 O O . PRO A 1 99 ? -2.556 13.677 -15.141 1.00 94.56 99 PRO A O 1
ATOM 744 N N . LEU A 1 100 ? -4.061 13.211 -13.540 1.00 94.31 100 LEU A N 1
ATOM 745 C CA . LEU A 1 100 ? -4.680 14.533 -13.586 1.00 94.31 100 LEU A CA 1
ATOM 746 C C . LEU A 1 100 ? -3.801 15.551 -12.848 1.00 94.31 100 LEU A C 1
ATOM 748 O O . LEU A 1 100 ? -3.084 15.211 -11.905 1.00 94.31 100 LEU A O 1
ATOM 752 N N . SER A 1 101 ? -3.884 16.821 -13.248 1.00 92.31 101 SER A N 1
ATOM 753 C CA . SER A 1 101 ? -3.157 17.898 -12.569 1.00 92.31 101 SER A CA 1
ATOM 754 C C . SER A 1 101 ? -3.530 17.952 -11.083 1.00 92.31 101 SER A C 1
ATOM 756 O O . SER A 1 101 ? -4.708 18.039 -10.741 1.00 92.31 101 SER A O 1
ATOM 758 N N . GLY A 1 102 ? -2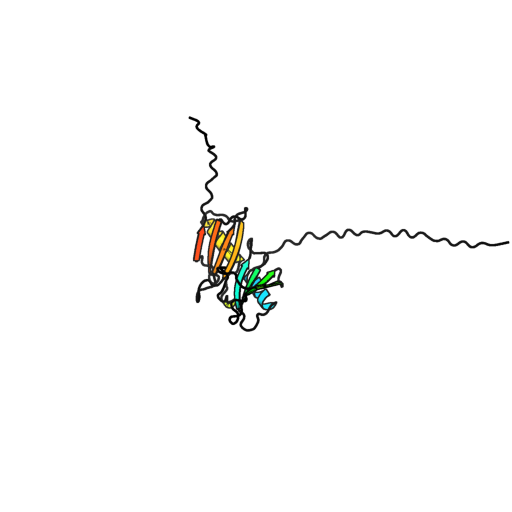.524 17.916 -10.204 1.00 89.69 102 GLY A N 1
ATOM 759 C CA . GLY A 1 102 ? -2.705 17.954 -8.748 1.00 89.69 102 GLY A CA 1
ATOM 760 C C . GLY A 1 102 ? -3.133 16.630 -8.102 1.00 89.69 102 GLY A C 1
ATOM 761 O O . GLY A 1 102 ? -3.403 16.611 -6.903 1.00 89.69 102 GLY A O 1
ATOM 762 N N . GLN A 1 103 ? -3.202 15.529 -8.855 1.00 92.69 103 GLN A N 1
ATOM 763 C CA . GLN A 1 103 ? -3.517 14.215 -8.296 1.00 92.69 103 GLN A CA 1
ATOM 764 C C . GLN A 1 103 ? -2.343 13.682 -7.452 1.00 92.69 103 GLN A C 1
ATOM 766 O O . GLN A 1 103 ? -1.238 13.522 -7.965 1.00 92.69 103 GLN A O 1
ATOM 771 N N . ASP A 1 104 ? -2.582 13.374 -6.171 1.00 92.69 104 ASP A N 1
ATOM 772 C CA . ASP A 1 104 ? -1.580 12.738 -5.300 1.00 92.69 104 ASP A CA 1
ATOM 773 C C . ASP A 1 104 ? -1.507 11.232 -5.589 1.00 92.69 104 ASP A C 1
ATOM 775 O O . ASP A 1 104 ? -2.325 10.448 -5.102 1.00 92.69 104 ASP A O 1
ATOM 779 N N . LEU A 1 105 ? -0.530 10.831 -6.402 1.00 95.00 105 LEU A N 1
ATOM 780 C CA . LEU A 1 105 ? -0.208 9.432 -6.668 1.00 95.00 105 LEU A CA 1
ATOM 781 C C . LEU A 1 105 ? 1.190 9.090 -6.138 1.00 95.00 105 LEU A C 1
ATOM 783 O O . LEU A 1 105 ? 2.067 9.960 -6.061 1.00 95.00 105 LEU A O 1
ATOM 787 N N . PRO A 1 106 ? 1.434 7.815 -5.777 1.00 96.06 106 PRO A N 1
ATOM 788 C CA . PRO A 1 106 ? 2.794 7.332 -5.589 1.00 96.06 106 PRO A CA 1
ATOM 789 C C . PRO A 1 106 ? 3.635 7.652 -6.832 1.00 96.06 106 PRO A C 1
ATOM 791 O O . PRO A 1 106 ? 3.213 7.360 -7.946 1.00 96.06 106 PRO A O 1
ATOM 794 N N . HIS A 1 107 ? 4.794 8.274 -6.633 1.00 94.62 107 HIS A N 1
ATOM 795 C CA . HIS A 1 107 ? 5.679 8.743 -7.709 1.00 94.62 107 HIS A CA 1
ATOM 796 C C . HIS A 1 107 ? 7.152 8.397 -7.453 1.00 94.62 107 HIS A C 1
ATOM 798 O O . HIS A 1 107 ? 8.012 8.717 -8.267 1.00 94.62 107 HIS A O 1
ATOM 804 N N . LEU A 1 108 ? 7.444 7.758 -6.318 1.00 97.00 108 LEU A N 1
ATOM 805 C CA . LEU A 1 108 ? 8.779 7.309 -5.947 1.00 97.00 108 LEU A CA 1
ATOM 806 C C . LEU A 1 108 ? 8.844 5.781 -6.002 1.00 97.00 108 LEU A C 1
ATOM 808 O O . LEU A 1 108 ? 7.874 5.134 -5.598 1.00 97.00 108 LEU A O 1
ATOM 812 N N . PRO A 1 109 ? 9.972 5.200 -6.443 1.00 96.56 109 PRO A N 1
ATOM 813 C CA . PRO A 1 109 ? 10.095 3.755 -6.570 1.00 96.56 109 PRO A CA 1
ATOM 814 C C . PRO A 1 109 ? 9.955 3.030 -5.229 1.00 96.56 109 PRO A C 1
ATOM 816 O O . PRO A 1 109 ? 10.674 3.297 -4.262 1.00 96.56 109 PRO A O 1
ATOM 819 N N . LEU A 1 110 ? 9.054 2.056 -5.197 1.00 97.69 110 LEU A N 1
ATOM 820 C CA . LEU A 1 110 ? 8.826 1.126 -4.105 1.00 97.69 110 LEU A CA 1
ATOM 821 C C . LEU A 1 110 ? 9.606 -0.166 -4.368 1.00 97.69 110 LEU A C 1
ATOM 823 O O . LEU A 1 110 ? 9.259 -0.967 -5.235 1.00 97.69 110 LEU A O 1
ATOM 827 N N . LYS A 1 111 ? 10.656 -0.405 -3.583 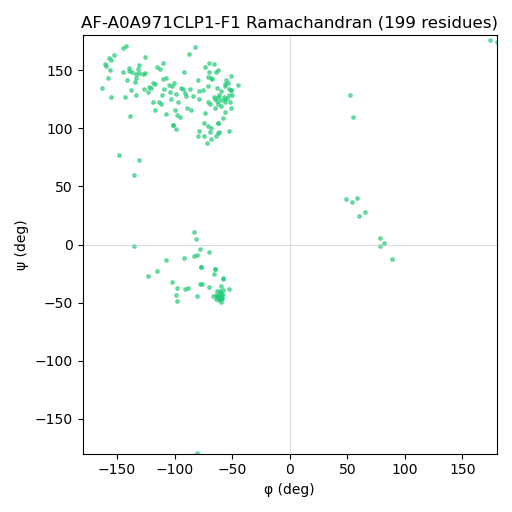1.00 96.31 111 LYS A N 1
ATOM 828 C CA . LYS A 1 111 ? 11.494 -1.603 -3.729 1.00 96.31 111 LYS A CA 1
ATOM 829 C C . LYS A 1 111 ? 10.953 -2.749 -2.881 1.00 96.31 111 LYS A C 1
ATOM 831 O O . LYS A 1 111 ? 10.985 -2.678 -1.656 1.00 96.31 111 LYS A O 1
ATOM 836 N N . ARG A 1 112 ? 10.551 -3.855 -3.513 1.00 96.31 112 ARG A N 1
ATOM 837 C CA . ARG A 1 112 ? 10.045 -5.054 -2.816 1.00 96.31 112 ARG A CA 1
ATOM 838 C C . ARG A 1 112 ? 10.994 -5.582 -1.729 1.00 96.31 112 ARG A C 1
ATOM 840 O O . ARG A 1 112 ? 10.532 -5.993 -0.668 1.00 96.31 112 ARG A O 1
ATOM 847 N N . ALA A 1 113 ? 12.305 -5.531 -1.976 1.00 96.88 113 ALA A N 1
ATOM 848 C CA . ALA A 1 113 ? 13.339 -6.094 -1.104 1.00 96.88 113 ALA A CA 1
ATOM 849 C C . ALA A 1 113 ? 13.454 -5.432 0.282 1.00 96.88 113 ALA A C 1
ATOM 851 O O . ALA A 1 113 ? 14.000 -6.040 1.198 1.00 96.88 113 ALA A O 1
ATOM 852 N N . VAL A 1 114 ? 12.969 -4.195 0.449 1.00 97.31 114 VAL A N 1
ATOM 853 C CA . VAL A 1 114 ? 13.019 -3.502 1.751 1.00 97.31 114 VAL A CA 1
ATOM 854 C C . VAL A 1 114 ? 11.756 -3.716 2.589 1.00 97.31 114 VAL A C 1
ATOM 856 O O . VAL A 1 114 ? 11.751 -3.391 3.773 1.00 97.31 114 VAL A O 1
ATOM 859 N N . LEU A 1 115 ? 10.695 -4.269 1.994 1.00 98.50 115 LEU A N 1
ATOM 860 C CA . LEU A 1 115 ? 9.408 -4.475 2.652 1.00 98.50 115 LEU A CA 1
ATOM 861 C C . LEU A 1 115 ? 9.453 -5.711 3.548 1.00 98.50 115 LEU A C 1
ATOM 863 O O . LEU A 1 115 ? 9.763 -6.810 3.082 1.00 98.50 115 LEU A O 1
ATOM 867 N N . LYS A 1 116 ? 9.113 -5.522 4.824 1.00 98.31 116 LYS A N 1
ATOM 868 C CA . LYS A 1 116 ? 9.096 -6.587 5.839 1.00 98.31 116 LYS A CA 1
ATOM 869 C C . LYS A 1 116 ? 7.741 -6.745 6.517 1.00 98.31 116 LYS A C 1
ATOM 871 O O . LYS A 1 116 ? 7.428 -7.832 6.987 1.00 98.31 116 LYS A O 1
ATOM 876 N N . ILE A 1 117 ? 6.957 -5.672 6.581 1.00 98.69 117 ILE A N 1
ATOM 877 C CA . ILE A 1 117 ? 5.644 -5.662 7.224 1.00 98.69 117 ILE A CA 1
ATOM 878 C C . ILE A 1 117 ? 4.570 -5.796 6.154 1.00 98.69 117 ILE A C 1
ATOM 880 O O . ILE A 1 117 ? 4.422 -4.912 5.309 1.00 98.69 117 ILE A O 1
ATOM 884 N N . ASP A 1 118 ? 3.830 -6.898 6.204 1.00 98.56 118 ASP A N 1
ATOM 885 C CA . ASP A 1 118 ? 2.703 -7.155 5.307 1.00 98.56 118 ASP A CA 1
ATOM 886 C C . ASP A 1 118 ? 1.412 -6.455 5.781 1.00 98.56 118 ASP A C 1
ATOM 888 O O . ASP A 1 118 ? 1.346 -5.929 6.897 1.00 98.56 118 ASP A O 1
ATOM 892 N N . SER A 1 119 ? 0.375 -6.453 4.941 1.00 98.62 119 SER A N 1
ATOM 893 C CA . SER A 1 119 ? -0.910 -5.792 5.201 1.00 98.62 119 SER A CA 1
ATOM 894 C C . SER A 1 119 ? -1.609 -6.294 6.458 1.00 98.62 119 SER A C 1
ATOM 896 O O . SER A 1 119 ? -2.111 -5.474 7.227 1.00 98.62 119 SER A O 1
ATOM 898 N N . GLU A 1 120 ? -1.625 -7.605 6.712 1.00 98.25 120 GLU A N 1
ATOM 899 C CA . GLU A 1 120 ? -2.246 -8.139 7.928 1.00 98.25 120 GLU A CA 1
ATOM 900 C C . GLU A 1 120 ? -1.512 -7.658 9.188 1.00 98.25 120 GLU A C 1
ATOM 902 O O . GLU A 1 120 ? -2.144 -7.154 10.116 1.00 98.25 120 GLU A O 1
ATOM 907 N N . ALA A 1 121 ? -0.177 -7.733 9.212 1.00 98.56 121 ALA A N 1
ATOM 908 C CA . ALA A 1 121 ? 0.622 -7.256 10.343 1.00 98.56 121 ALA A CA 1
ATOM 909 C C . ALA A 1 121 ? 0.423 -5.750 10.582 1.00 98.56 121 ALA A C 1
ATOM 911 O O . ALA A 1 121 ? 0.273 -5.313 11.726 1.00 98.56 121 ALA A O 1
ATOM 912 N N . ALA A 1 122 ? 0.347 -4.962 9.505 1.00 98.69 122 ALA A N 1
ATOM 913 C CA . ALA A 1 122 ? 0.034 -3.542 9.584 1.00 98.69 122 ALA A CA 1
ATOM 914 C C . ALA A 1 122 ? -1.367 -3.286 10.162 1.00 98.69 122 ALA A C 1
ATOM 916 O O . ALA A 1 122 ? -1.524 -2.438 11.042 1.00 98.69 122 ALA A O 1
ATOM 917 N N . PHE A 1 123 ? -2.376 -4.040 9.719 1.00 98.69 123 PHE A N 1
ATOM 918 C CA . PHE A 1 123 ? -3.737 -3.944 10.245 1.00 98.69 123 PHE A CA 1
ATOM 919 C C . PHE A 1 123 ? -3.780 -4.239 11.745 1.00 98.69 123 PHE A C 1
ATOM 921 O O . PHE A 1 123 ? -4.357 -3.461 12.501 1.00 98.69 123 PHE A O 1
ATOM 928 N N . ARG A 1 124 ? -3.125 -5.319 12.190 1.00 98.44 124 ARG A N 1
ATOM 929 C CA . ARG A 1 124 ? -3.075 -5.714 13.607 1.00 98.44 124 ARG A CA 1
ATOM 930 C C . ARG A 1 124 ? -2.395 -4.667 14.481 1.00 98.44 124 ARG A C 1
ATOM 932 O O . ARG A 1 124 ? -2.940 -4.305 15.519 1.00 98.44 124 ARG A O 1
ATOM 939 N N . ALA A 1 125 ? -1.269 -4.109 14.038 1.00 98.44 125 ALA A N 1
ATOM 940 C CA . ALA A 1 125 ? -0.596 -3.031 14.764 1.00 98.44 125 ALA A CA 1
ATOM 941 C C . ALA A 1 125 ? -1.515 -1.808 14.962 1.00 98.44 125 ALA A C 1
ATOM 943 O O . ALA A 1 125 ? -1.529 -1.187 16.030 1.00 98.44 125 ALA A O 1
ATOM 944 N N . VAL A 1 126 ? -2.320 -1.477 13.947 1.00 98.38 126 VAL A N 1
ATOM 945 C CA . VAL A 1 126 ? -3.280 -0.370 14.018 1.00 98.38 126 VAL A CA 1
ATOM 946 C C . VAL A 1 126 ? -4.524 -0.720 14.842 1.00 98.38 126 VAL A C 1
ATOM 948 O O . VAL A 1 126 ? -5.038 0.142 15.554 1.00 98.38 126 VAL A O 1
ATOM 951 N N . GLU A 1 127 ? -4.984 -1.968 14.812 1.00 97.94 127 GLU A N 1
ATOM 952 C CA . GLU A 1 127 ? -6.048 -2.482 15.682 1.00 97.94 127 GLU A CA 1
ATOM 953 C C . GLU A 1 127 ? -5.656 -2.356 17.161 1.00 97.94 127 GLU A C 1
ATOM 955 O O . GLU A 1 127 ? -6.384 -1.754 17.953 1.00 97.94 127 GLU A O 1
ATOM 960 N N . GLU A 1 128 ? -4.454 -2.803 17.529 1.00 97.94 128 GLU A N 1
ATOM 961 C CA . GLU A 1 128 ? -3.921 -2.652 18.886 1.00 97.94 128 GLU A CA 1
ATOM 962 C C . GLU A 1 128 ? -3.794 -1.184 19.311 1.00 97.94 128 GLU A C 1
ATOM 964 O O . GLU A 1 128 ? -4.132 -0.820 20.443 1.00 97.94 128 GLU A O 1
ATOM 969 N N . LEU A 1 129 ? -3.323 -0.318 18.408 1.00 97.62 129 LEU A N 1
ATOM 970 C CA . LEU A 1 129 ? -3.252 1.121 18.647 1.00 97.62 129 LEU A CA 1
ATOM 971 C C . LEU A 1 129 ? -4.643 1.718 18.893 1.00 97.62 129 LEU A C 1
ATOM 973 O O . LEU A 1 129 ? -4.832 2.432 19.879 1.00 97.62 129 LEU A O 1
ATOM 977 N N . ALA A 1 130 ? -5.624 1.393 18.049 1.00 96.44 130 ALA A N 1
ATOM 978 C CA . ALA A 1 130 ? -7.001 1.851 18.201 1.00 96.44 130 ALA A CA 1
ATOM 979 C C . ALA A 1 130 ? -7.588 1.409 19.549 1.00 96.44 130 ALA A C 1
ATOM 981 O O . ALA A 1 130 ? -8.171 2.233 20.260 1.00 96.44 130 ALA A O 1
ATOM 982 N N . HIS A 1 131 ? -7.355 0.156 19.952 1.00 95.62 131 HIS A N 1
ATOM 983 C CA . HIS A 1 131 ? -7.766 -0.354 21.258 1.00 95.62 131 HIS A CA 1
ATOM 984 C C . HIS A 1 131 ? -7.162 0.450 22.416 1.00 95.62 131 HIS A C 1
ATOM 986 O O . HIS A 1 131 ? -7.899 0.861 23.317 1.00 95.62 131 HIS A O 1
ATOM 992 N N . ARG A 1 132 ? -5.854 0.752 22.380 1.00 96.00 132 ARG A N 1
ATOM 993 C CA . ARG A 1 132 ? -5.200 1.612 23.389 1.00 96.00 132 ARG A CA 1
ATOM 994 C C . ARG A 1 132 ? -5.809 3.016 23.438 1.00 96.00 132 ARG A C 1
ATOM 996 O O . ARG A 1 132 ? -5.971 3.575 24.521 1.00 96.00 132 ARG A O 1
ATOM 1003 N N . GLN A 1 133 ? -6.215 3.549 22.287 1.00 93.94 133 GLN A N 1
ATOM 1004 C CA . GLN A 1 133 ? -6.881 4.850 22.158 1.00 93.94 133 GLN A CA 1
ATOM 1005 C C . GLN A 1 133 ? -8.395 4.807 22.453 1.00 93.94 133 GLN A C 1
ATOM 1007 O O . GLN A 1 133 ? -9.084 5.819 22.292 1.00 93.94 133 GLN A O 1
ATOM 1012 N N . LYS A 1 134 ? -8.939 3.654 22.884 1.00 93.69 134 LYS A N 1
ATOM 1013 C CA . LYS A 1 134 ? -10.380 3.424 23.110 1.00 93.69 134 LYS A CA 1
ATOM 1014 C C . LYS A 1 134 ? -11.230 3.763 21.879 1.00 93.69 134 LYS A C 1
ATOM 1016 O O . LYS A 1 134 ? -12.334 4.299 21.985 1.00 93.69 134 LYS A O 1
ATOM 1021 N N . ARG A 1 135 ? -10.695 3.475 20.696 1.00 93.06 135 ARG A N 1
ATOM 1022 C CA . ARG A 1 135 ? -11.363 3.597 19.400 1.00 93.06 135 ARG A CA 1
ATOM 1023 C C . ARG A 1 135 ? -11.621 2.204 18.838 1.00 93.06 135 ARG A C 1
ATOM 1025 O O . ARG A 1 135 ? -10.929 1.250 19.172 1.00 93.06 135 ARG A O 1
ATOM 1032 N N . ALA A 1 136 ? -12.610 2.109 17.963 1.00 92.06 136 ALA A N 1
ATOM 1033 C CA . ALA A 1 136 ? -12.877 0.917 17.175 1.00 92.06 136 ALA A CA 1
ATOM 1034 C C . ALA A 1 136 ? -13.116 1.339 15.728 1.00 92.06 136 ALA A C 1
ATOM 1036 O O . ALA A 1 136 ? -13.779 2.351 15.480 1.00 92.06 136 ALA A O 1
ATOM 1037 N N . PHE A 1 137 ? -12.583 0.564 14.795 1.00 96.50 137 PHE A N 1
ATOM 1038 C CA . PHE A 1 137 ? -12.876 0.667 13.373 1.00 96.50 137 PHE A CA 1
ATOM 1039 C C . PHE A 1 137 ? -13.336 -0.698 12.863 1.00 96.50 137 PHE A C 1
ATOM 1041 O O . PHE A 1 137 ? -13.156 -1.712 13.527 1.00 96.50 137 PHE A O 1
ATOM 1048 N N . ASP A 1 138 ? -13.994 -0.686 11.715 1.00 97.00 138 ASP A N 1
ATOM 1049 C CA . ASP A 1 138 ? -14.551 -1.864 11.062 1.00 97.00 138 ASP A CA 1
ATOM 1050 C C . ASP A 1 138 ? -13.597 -2.353 9.970 1.00 97.00 138 ASP A C 1
ATOM 1052 O O . ASP A 1 138 ? -13.269 -3.528 9.927 1.00 97.00 138 ASP A O 1
ATOM 1056 N N . SER A 1 139 ? -13.112 -1.461 9.102 1.00 98.06 139 SER A N 1
ATOM 1057 C CA . SER A 1 139 ? -12.193 -1.795 8.002 1.00 98.06 139 SER A CA 1
ATOM 1058 C C . SER A 1 139 ? -11.137 -0.715 7.789 1.00 98.06 139 SER A C 1
ATOM 1060 O O . SER A 1 139 ? -11.225 0.382 8.355 1.00 98.06 139 SER A O 1
ATOM 1062 N N . ALA A 1 140 ? -10.145 -1.013 6.947 1.00 98.56 140 ALA A N 1
ATOM 1063 C CA . ALA A 1 140 ? -9.146 -0.043 6.518 1.00 98.56 140 ALA A CA 1
ATOM 1064 C C . ALA A 1 140 ? -9.014 0.040 4.989 1.00 98.56 140 ALA A C 1
ATOM 1066 O O . ALA A 1 140 ? -9.161 -0.948 4.268 1.00 98.56 140 ALA A O 1
ATOM 1067 N N . HIS A 1 141 ? -8.711 1.234 4.479 1.00 98.69 141 HIS A N 1
ATOM 1068 C CA . HIS A 1 141 ? -8.065 1.379 3.172 1.00 98.69 141 HIS A CA 1
ATOM 1069 C C . HIS A 1 141 ? -6.563 1.446 3.370 1.00 98.69 141 HIS A C 1
ATOM 1071 O O . HIS A 1 141 ? -6.083 2.188 4.224 1.00 98.69 141 HIS A O 1
ATOM 1077 N N . PHE A 1 142 ? -5.846 0.693 2.556 1.00 98.75 142 PHE A N 1
ATOM 1078 C CA . PHE A 1 142 ? -4.409 0.546 2.598 1.00 98.75 142 PHE A CA 1
ATOM 1079 C C . PHE A 1 142 ? -3.785 1.323 1.455 1.00 98.75 142 PHE A C 1
ATOM 1081 O O . PHE A 1 142 ? -4.235 1.231 0.313 1.00 98.75 142 PHE A O 1
ATOM 1088 N N . GLN A 1 143 ? -2.703 2.024 1.756 1.00 98.62 143 GLN A N 1
ATOM 1089 C CA . GLN A 1 143 ? -1.779 2.542 0.764 1.00 98.62 143 GLN A CA 1
ATOM 1090 C C . GLN A 1 143 ? -0.352 2.230 1.201 1.00 98.62 143 GLN A C 1
ATOM 1092 O O . GLN A 1 143 ? 0.038 2.561 2.318 1.00 98.62 143 GLN A O 1
ATOM 1097 N N . LEU A 1 144 ? 0.430 1.638 0.305 1.00 98.81 144 LEU A N 1
ATOM 1098 C CA . LEU A 1 144 ? 1.865 1.442 0.465 1.00 98.81 144 LEU A CA 1
ATOM 1099 C C . LEU A 1 144 ? 2.598 2.316 -0.543 1.00 98.81 144 LEU A C 1
ATOM 1101 O O . LEU A 1 144 ? 2.382 2.181 -1.750 1.00 98.81 144 LEU A O 1
ATOM 1105 N N . ARG A 1 145 ? 3.460 3.214 -0.060 1.00 98.44 145 ARG A N 1
ATOM 1106 C CA . ARG A 1 145 ? 4.303 4.054 -0.921 1.00 98.44 145 ARG A CA 1
ATOM 1107 C C . ARG A 1 145 ? 5.550 4.552 -0.204 1.00 98.44 145 ARG A C 1
ATOM 1109 O O . ARG A 1 145 ? 5.576 4.643 1.022 1.00 98.44 145 ARG A O 1
ATOM 1116 N N . VAL A 1 146 ? 6.543 4.968 -0.981 1.00 98.31 146 VAL A N 1
ATOM 1117 C CA . VAL A 1 146 ? 7.585 5.886 -0.508 1.00 98.31 146 VAL A CA 1
ATOM 1118 C C . VAL A 1 146 ? 7.037 7.309 -0.638 1.00 98.31 146 VAL A C 1
ATOM 1120 O O . VAL A 1 146 ? 6.506 7.674 -1.687 1.00 98.31 146 VAL A O 1
ATOM 1123 N N . ARG A 1 147 ? 7.085 8.093 0.445 1.00 94.94 147 ARG A N 1
ATOM 1124 C CA . ARG A 1 147 ? 6.515 9.454 0.469 1.00 94.94 147 ARG A CA 1
ATOM 1125 C C . ARG A 1 147 ? 7.514 10.528 0.061 1.00 94.94 147 ARG A C 1
ATOM 1127 O O . ARG A 1 147 ? 7.130 11.451 -0.645 1.00 94.94 147 ARG A O 1
ATOM 1134 N N . ASP A 1 148 ? 8.762 10.369 0.485 1.00 94.25 148 ASP A N 1
ATOM 1135 C CA . ASP A 1 148 ? 9.834 11.342 0.302 1.00 94.25 148 ASP A CA 1
ATOM 1136 C C . ASP A 1 148 ? 11.100 10.627 -0.191 1.00 94.25 148 ASP A C 1
ATOM 1138 O O . ASP A 1 148 ? 11.384 9.494 0.214 1.00 94.25 148 ASP A O 1
ATOM 1142 N N . LEU A 1 149 ? 11.868 11.269 -1.076 1.00 91.56 149 LEU A N 1
ATOM 1143 C CA . LEU A 1 149 ? 13.062 10.665 -1.672 1.00 91.56 149 LEU A CA 1
ATOM 1144 C C . LEU A 1 149 ? 14.076 10.282 -0.582 1.00 91.56 149 LEU A C 1
ATOM 1146 O O . LEU A 1 149 ? 14.391 11.083 0.293 1.00 91.56 149 LEU A O 1
ATOM 1150 N N . GLY A 1 150 ? 14.593 9.053 -0.644 1.00 88.62 150 GLY A N 1
ATOM 1151 C CA . GLY A 1 150 ? 15.541 8.524 0.344 1.00 88.62 150 GLY A CA 1
ATOM 1152 C C . GLY A 1 150 ? 14.914 8.061 1.663 1.00 88.62 150 GLY A C 1
ATOM 1153 O O . GLY A 1 150 ? 15.638 7.554 2.517 1.00 88.62 150 GLY A O 1
ATOM 1154 N N . SER A 1 151 ? 13.595 8.189 1.827 1.00 92.88 151 SER A N 1
ATOM 1155 C CA . SER A 1 151 ? 12.885 7.687 3.006 1.00 92.88 151 SER A CA 1
ATOM 1156 C C . SER A 1 151 ? 12.458 6.231 2.845 1.00 92.88 151 SER A C 1
ATOM 1158 O O . SER A 1 151 ? 12.421 5.676 1.744 1.00 92.88 151 SER A O 1
ATOM 1160 N N . GLU A 1 152 ? 12.112 5.604 3.966 1.00 95.38 152 GLU A N 1
ATOM 1161 C CA . GLU A 1 152 ? 11.553 4.259 3.963 1.00 95.38 152 GLU A CA 1
ATOM 1162 C C . GLU A 1 152 ? 10.127 4.216 3.377 1.00 95.38 152 GLU A C 1
ATOM 1164 O O . GLU A 1 152 ? 9.407 5.222 3.382 1.00 95.38 152 GLU A O 1
ATOM 1169 N N . PRO A 1 153 ? 9.689 3.052 2.869 1.00 98.38 153 PRO A N 1
ATOM 1170 C CA . PRO A 1 153 ? 8.297 2.847 2.502 1.00 98.38 153 PRO A CA 1
ATOM 1171 C C . PRO A 1 153 ? 7.390 2.841 3.734 1.00 98.38 153 PRO A C 1
ATOM 1173 O O . PRO A 1 153 ? 7.724 2.301 4.789 1.00 98.38 153 PRO A O 1
ATOM 1176 N N . VAL A 1 154 ? 6.204 3.419 3.570 1.00 98.56 154 VAL A N 1
ATOM 1177 C CA . VAL A 1 154 ? 5.234 3.628 4.643 1.00 98.56 154 VAL A CA 1
ATOM 1178 C C . VAL A 1 154 ? 3.890 3.042 4.239 1.00 98.56 154 VAL A C 1
ATOM 1180 O O . VAL A 1 154 ? 3.391 3.287 3.136 1.00 98.56 154 VAL A O 1
ATOM 1183 N N . TRP A 1 155 ? 3.289 2.310 5.169 1.00 98.75 155 TRP A N 1
ATOM 1184 C CA . TRP A 1 155 ? 1.874 1.983 5.154 1.00 98.75 155 TRP A CA 1
ATOM 1185 C C . TRP A 1 155 ? 1.064 3.174 5.655 1.00 98.75 155 TRP A C 1
ATOM 1187 O O . TRP A 1 155 ? 1.357 3.732 6.710 1.00 98.75 155 TRP A O 1
ATOM 1197 N N . MET A 1 156 ? 0.015 3.534 4.928 1.00 98.62 156 MET A N 1
ATOM 1198 C CA . MET A 1 156 ? -1.019 4.462 5.364 1.00 98.62 156 MET A CA 1
ATOM 1199 C C . MET A 1 156 ? -2.348 3.714 5.413 1.00 98.62 156 MET A C 1
ATOM 1201 O O . MET A 1 156 ? -2.839 3.246 4.386 1.00 98.62 156 MET A O 1
ATOM 1205 N N . LEU A 1 157 ? -2.918 3.591 6.610 1.00 98.75 157 LEU A N 1
ATOM 1206 C CA . LEU A 1 157 ? -4.204 2.945 6.841 1.00 98.75 157 LEU A CA 1
ATOM 1207 C C . LEU A 1 157 ? -5.251 4.011 7.155 1.00 98.75 157 LEU A C 1
ATOM 1209 O O . LEU A 1 157 ? -5.198 4.653 8.206 1.00 98.75 157 LEU A O 1
ATOM 1213 N N . HIS A 1 158 ? -6.213 4.194 6.254 1.00 98.50 158 HIS A N 1
ATOM 1214 C CA . HIS A 1 158 ? -7.401 5.005 6.513 1.00 98.50 158 HIS A CA 1
ATOM 1215 C C . HIS A 1 158 ? -8.456 4.139 7.183 1.00 98.50 158 HIS A C 1
ATOM 1217 O O . HIS A 1 158 ? -8.968 3.201 6.579 1.00 98.50 158 HIS A O 1
ATOM 1223 N N . LEU A 1 159 ? -8.794 4.472 8.421 1.00 98.56 159 LEU A N 1
ATOM 1224 C CA . LEU A 1 159 ? -9.657 3.660 9.268 1.00 98.56 159 LEU A CA 1
ATOM 1225 C C . LEU A 1 159 ? -11.106 4.080 9.098 1.00 98.56 159 LEU A C 1
ATOM 1227 O O . LEU A 1 159 ? -11.421 5.270 9.207 1.00 98.56 159 LEU A O 1
ATOM 1231 N N . LEU A 1 160 ? -11.981 3.110 8.863 1.00 98.00 160 LEU A N 1
ATOM 1232 C CA . LEU A 1 160 ? -13.397 3.312 8.581 1.00 98.00 160 LEU A CA 1
ATOM 1233 C C . LEU A 1 160 ? -14.246 2.632 9.645 1.00 98.00 160 LEU A C 1
ATOM 1235 O O . LEU A 1 160 ? -13.959 1.511 10.051 1.00 98.00 160 LEU A O 1
ATOM 1239 N N . ASN A 1 161 ? -15.321 3.281 10.080 1.00 95.44 161 ASN A N 1
ATOM 1240 C CA . ASN A 1 161 ? -16.346 2.612 10.879 1.00 95.44 161 ASN A CA 1
ATOM 1241 C C . ASN A 1 161 ? -17.315 1.808 9.990 1.00 95.44 161 ASN A C 1
ATOM 1243 O O . ASN A 1 161 ? -17.226 1.823 8.765 1.00 95.44 161 ASN A O 1
ATOM 1247 N N . ARG A 1 162 ? -18.307 1.160 10.611 1.00 94.25 162 ARG A N 1
ATOM 1248 C CA . ARG A 1 162 ? -19.327 0.357 9.914 1.00 94.25 162 ARG A CA 1
ATOM 1249 C C . ARG A 1 162 ? -20.131 1.134 8.864 1.00 94.25 162 ARG A C 1
ATOM 1251 O O . ARG A 1 162 ? -20.577 0.559 7.877 1.00 94.25 162 ARG A O 1
ATOM 1258 N N . ALA A 1 163 ? -20.305 2.439 9.066 1.00 94.00 163 ALA A N 1
ATOM 1259 C CA . ALA A 1 163 ? -20.969 3.336 8.121 1.00 94.00 163 ALA A CA 1
ATOM 1260 C C . ALA A 1 163 ? -20.027 3.832 7.004 1.00 94.00 163 ALA A C 1
ATOM 1262 O O . ALA A 1 163 ? -20.384 4.754 6.277 1.00 94.00 163 ALA A O 1
ATOM 1263 N N . GLN A 1 164 ? -18.827 3.251 6.882 1.00 93.81 164 GLN A N 1
ATOM 1264 C CA . GLN A 1 164 ? -17.782 3.633 5.927 1.00 93.81 164 GLN A CA 1
ATOM 1265 C C . GLN A 1 164 ? -17.306 5.084 6.092 1.00 93.81 164 GLN A C 1
ATOM 1267 O O . GLN A 1 164 ? -16.774 5.703 5.172 1.00 93.81 164 GLN A O 1
ATOM 1272 N N . VAL A 1 165 ? -17.467 5.640 7.296 1.00 94.69 165 VAL A N 1
ATOM 1273 C CA . VAL A 1 165 ? -16.978 6.975 7.630 1.00 94.69 165 VAL A CA 1
ATOM 1274 C C . VAL A 1 165 ? -15.563 6.854 8.170 1.00 94.69 165 VAL A C 1
ATOM 1276 O O . VAL A 1 165 ? -15.313 6.115 9.123 1.00 94.69 165 VAL A O 1
ATOM 1279 N N . SER A 1 166 ? -14.644 7.627 7.591 1.00 95.69 166 SER A N 1
ATOM 1280 C CA . SER A 1 166 ? -13.269 7.715 8.081 1.00 95.69 166 SER A CA 1
ATOM 1281 C C . SER A 1 166 ? -13.225 8.287 9.494 1.00 95.69 166 SER A C 1
ATOM 1283 O O . SER A 1 166 ? -13.689 9.409 9.711 1.00 95.69 166 SER A O 1
ATOM 1285 N N . ILE A 1 167 ? -12.621 7.538 10.417 1.00 96.25 167 ILE A N 1
ATOM 1286 C CA . ILE A 1 167 ? -12.437 7.912 11.825 1.00 96.25 167 ILE A CA 1
ATOM 1287 C C . ILE A 1 167 ? -10.988 8.261 12.172 1.00 96.25 167 ILE A C 1
ATOM 1289 O O . ILE A 1 167 ? -10.729 8.828 13.232 1.00 96.25 167 ILE A O 1
ATOM 1293 N N . GLY A 1 168 ? -10.045 7.942 11.290 1.00 97.38 168 GLY A N 1
ATOM 1294 C CA . GLY A 1 168 ? -8.639 8.253 11.485 1.00 97.38 168 GLY A CA 1
ATOM 1295 C C . GLY A 1 168 ? -7.763 7.777 10.338 1.00 97.38 168 GLY A C 1
ATOM 1296 O O . GLY A 1 168 ? -8.239 7.126 9.405 1.00 97.38 168 GLY A O 1
ATOM 1297 N N . VAL A 1 169 ? -6.486 8.136 10.413 1.00 98.38 169 VAL A N 1
ATOM 1298 C CA . VAL A 1 169 ? -5.433 7.663 9.513 1.00 98.38 169 VAL A CA 1
ATOM 1299 C C . VAL A 1 169 ? -4.194 7.359 10.342 1.00 98.38 169 VAL A C 1
ATOM 1301 O O . VAL A 1 169 ? -3.791 8.184 11.165 1.00 98.38 169 VAL A O 1
ATOM 1304 N N . VAL A 1 170 ? -3.585 6.202 10.109 1.00 98.62 170 VAL A N 1
ATOM 1305 C CA . VAL A 1 170 ? -2.350 5.787 10.778 1.00 98.62 170 VAL A CA 1
ATOM 1306 C C . VAL A 1 170 ? -1.278 5.497 9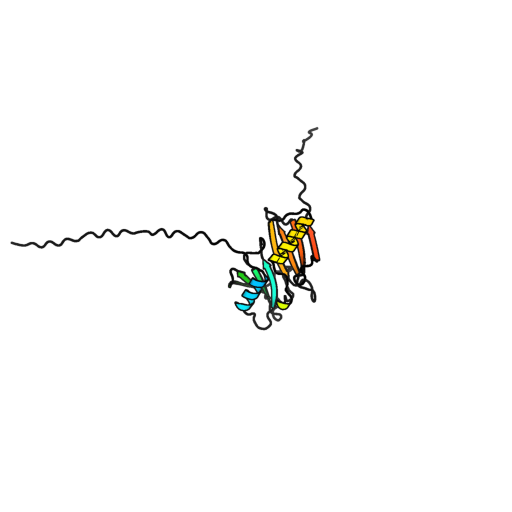.738 1.00 98.62 170 VAL A C 1
ATOM 1308 O O . VAL A 1 170 ? -1.546 4.883 8.710 1.00 98.62 170 VAL A O 1
ATOM 1311 N N . TYR A 1 171 ? -0.074 5.981 10.008 1.00 98.56 171 TYR A N 1
ATOM 1312 C CA . TYR A 1 171 ? 1.124 5.799 9.210 1.00 98.56 171 TYR A CA 1
ATOM 1313 C C . TYR A 1 171 ? 2.068 4.906 9.995 1.00 98.56 171 TYR A C 1
ATOM 1315 O O . TYR A 1 171 ? 2.361 5.209 11.154 1.00 98.56 171 TYR A O 1
ATOM 1323 N N . LEU A 1 172 ? 2.569 3.851 9.368 1.00 98.31 172 LEU A N 1
ATOM 1324 C CA . LEU A 1 172 ? 3.551 2.967 9.978 1.00 98.31 172 LEU A CA 1
ATOM 1325 C C . LEU A 1 172 ? 4.625 2.547 8.978 1.00 98.31 172 LEU A C 1
ATOM 1327 O O . LEU A 1 172 ? 4.364 2.443 7.779 1.00 98.31 172 LEU A O 1
ATOM 1331 N N . SER A 1 173 ? 5.834 2.313 9.472 1.00 98.56 173 SER A N 1
ATOM 1332 C CA . SER A 1 173 ? 6.944 1.836 8.652 1.00 98.56 173 SER A CA 1
ATOM 1333 C C . SER A 1 173 ? 6.615 0.468 8.051 1.00 98.56 173 SER A C 1
ATOM 1335 O O . SER A 1 173 ? 6.278 -0.473 8.772 1.00 98.56 173 SER A O 1
ATOM 1337 N N . ALA A 1 174 ? 6.779 0.321 6.733 1.00 98.62 174 ALA A N 1
ATOM 1338 C CA . ALA A 1 174 ? 6.690 -0.984 6.073 1.00 98.62 174 ALA A CA 1
ATOM 1339 C C . ALA A 1 174 ? 7.963 -1.838 6.267 1.00 98.62 174 ALA A C 1
ATOM 1341 O O . ALA A 1 174 ? 8.012 -3.000 5.849 1.00 98.62 174 ALA A O 1
ATOM 1342 N N . THR A 1 175 ? 8.986 -1.275 6.916 1.00 98.31 175 THR A N 1
ATOM 1343 C CA . THR A 1 175 ? 10.261 -1.931 7.225 1.00 98.31 175 THR A CA 1
ATOM 1344 C C . THR A 1 175 ? 10.299 -2.448 8.662 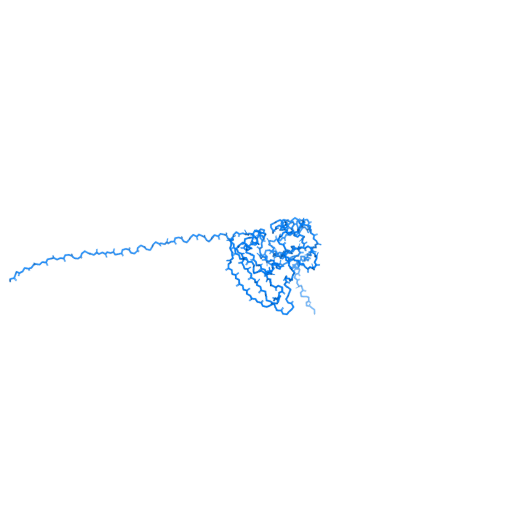1.00 98.31 175 THR A C 1
ATOM 1346 O O . THR A 1 175 ? 10.788 -3.550 8.900 1.00 98.31 175 THR A O 1
ATOM 1349 N N . THR A 1 176 ? 9.823 -1.661 9.630 1.00 98.19 176 THR A N 1
ATOM 1350 C CA . THR A 1 176 ? 9.953 -1.956 11.069 1.00 98.19 176 THR A CA 1
ATOM 1351 C C . THR A 1 176 ? 8.617 -2.208 11.760 1.00 98.19 176 THR A C 1
ATOM 1353 O O . THR A 1 176 ? 8.594 -2.855 12.802 1.00 98.19 176 THR A O 1
ATOM 1356 N N . GLY A 1 177 ? 7.510 -1.716 11.198 1.00 98.00 177 GLY A N 1
ATOM 1357 C CA . GLY A 1 177 ? 6.177 -1.783 11.807 1.00 98.00 177 GLY A CA 1
ATOM 1358 C C . GLY A 1 177 ? 5.921 -0.686 12.839 1.00 98.00 177 GLY A C 1
ATOM 1359 O O . GLY A 1 177 ? 4.840 -0.631 13.420 1.00 98.00 177 GLY A O 1
ATOM 1360 N N . GLU A 1 178 ? 6.891 0.202 13.059 1.00 98.19 178 GLU A N 1
ATOM 1361 C CA . GLU A 1 178 ? 6.757 1.334 13.969 1.00 98.19 178 GLU A CA 1
ATOM 1362 C C . GLU A 1 178 ? 5.662 2.298 13.499 1.00 98.19 178 GLU A C 1
ATOM 1364 O O . GLU A 1 178 ? 5.607 2.666 12.324 1.00 98.19 178 GLU A O 1
ATOM 1369 N N . ILE A 1 179 ? 4.802 2.735 14.425 1.00 98.38 179 ILE A N 1
ATOM 1370 C CA . ILE A 1 179 ? 3.805 3.777 14.163 1.00 98.38 179 ILE A CA 1
ATOM 1371 C C . ILE A 1 179 ? 4.519 5.127 14.069 1.00 98.38 179 ILE A C 1
ATOM 1373 O O . ILE A 1 179 ? 5.019 5.646 15.061 1.00 98.38 179 ILE A O 1
ATOM 1377 N N . LEU A 1 180 ? 4.515 5.719 12.878 1.00 97.69 180 LEU A N 1
ATOM 1378 C CA . LEU A 1 180 ? 5.199 6.979 12.582 1.00 97.69 180 LEU A CA 1
ATOM 1379 C C . LEU A 1 180 ? 4.313 8.195 12.863 1.00 97.69 180 LEU A C 1
ATOM 1381 O O . LEU A 1 180 ? 4.785 9.253 13.277 1.00 97.69 180 LEU A O 1
ATOM 1385 N N . ARG A 1 181 ? 3.011 8.075 12.577 1.00 97.31 181 ARG A N 1
ATOM 1386 C CA . ARG A 1 181 ? 2.037 9.157 12.756 1.00 97.31 181 ARG A CA 1
ATOM 1387 C C . ARG A 1 181 ? 0.631 8.600 12.876 1.00 97.31 181 ARG A C 1
ATOM 1389 O O . ARG A 1 181 ? 0.254 7.703 12.133 1.00 97.31 181 ARG A O 1
ATOM 1396 N N . GLU A 1 182 ? -0.186 9.213 13.716 1.00 97.06 182 GLU A N 1
ATOM 1397 C CA . GLU A 1 182 ? -1.617 8.931 13.788 1.00 97.06 182 GLU A CA 1
ATOM 1398 C C . GLU A 1 182 ? -2.433 10.225 13.782 1.00 97.06 182 GLU A C 1
ATOM 1400 O O . GLU A 1 182 ? -1.978 11.294 14.189 1.00 97.06 182 GLU A O 1
ATOM 1405 N N . THR A 1 183 ? -3.650 10.156 13.258 1.00 96.94 183 THR A N 1
ATOM 1406 C CA . THR A 1 183 ? -4.619 11.250 13.302 1.00 96.94 183 THR A CA 1
ATOM 1407 C C . THR A 1 183 ? -5.999 10.657 13.504 1.00 96.94 183 THR A C 1
ATOM 1409 O O . THR A 1 183 ? -6.425 9.803 12.730 1.00 96.94 183 THR A O 1
ATOM 1412 N N . TRP A 1 184 ? -6.713 11.136 14.517 1.00 95.69 184 TRP A N 1
ATOM 1413 C CA . TRP A 1 184 ? -8.042 10.655 14.880 1.00 95.69 184 TRP A CA 1
ATOM 1414 C C . TRP A 1 184 ? -9.057 11.776 14.723 1.00 95.69 184 TRP A C 1
ATOM 1416 O O . TRP A 1 184 ? -8.803 12.913 15.119 1.00 95.69 184 TRP A O 1
ATOM 1426 N N . LYS A 1 185 ? -10.233 11.461 14.184 1.00 91.69 185 LYS A N 1
ATOM 1427 C CA . LYS A 1 185 ? -11.348 12.404 14.197 1.00 91.69 185 LYS A CA 1
ATOM 1428 C C . LYS A 1 185 ? -12.018 12.383 15.567 1.00 91.69 185 LYS A C 1
ATOM 1430 O O . LYS A 1 185 ? -12.188 11.327 16.196 1.00 91.69 185 LYS A O 1
ATOM 1435 N N . SER A 1 186 ? -12.423 13.561 16.033 1.00 78.50 186 SER A N 1
ATOM 1436 C CA . SER A 1 186 ? -13.318 13.657 17.182 1.00 78.50 186 SER A CA 1
ATOM 1437 C C . SER A 1 186 ? -14.579 12.846 16.886 1.00 78.50 186 SER A C 1
ATOM 1439 O O . SER A 1 186 ? -15.081 12.907 15.759 1.00 78.50 186 SER A O 1
ATOM 1441 N N . PRO A 1 187 ? -15.079 12.054 17.851 1.00 66.75 187 PRO A N 1
ATOM 1442 C CA . PRO A 1 187 ? -16.385 11.443 17.680 1.00 66.75 187 PRO A CA 1
ATOM 1443 C C . PRO A 1 187 ? -17.388 12.569 17.416 1.00 66.75 187 PRO A C 1
ATOM 1445 O O . PRO A 1 187 ? -17.281 13.639 18.023 1.00 66.75 187 PRO A O 1
ATOM 1448 N N . ALA A 1 188 ? -18.306 12.358 16.470 1.00 54.75 188 ALA A N 1
ATOM 1449 C CA . ALA A 1 188 ? -19.372 13.322 16.236 1.00 54.75 188 ALA A CA 1
ATOM 1450 C C . ALA A 1 188 ? -20.036 13.626 17.591 1.00 54.75 188 ALA A C 1
ATOM 1452 O O . ALA A 1 188 ? -20.284 12.676 18.345 1.00 54.75 188 ALA A O 1
ATOM 1453 N N . PRO A 1 189 ? -20.270 14.905 17.946 1.00 52.22 189 PRO A N 1
ATOM 1454 C CA . PRO A 1 189 ? -21.023 15.210 19.151 1.00 52.22 189 PRO A CA 1
ATOM 1455 C C . PRO A 1 189 ? -22.335 14.429 19.085 1.00 52.22 189 PRO A C 1
ATOM 1457 O O . PRO A 1 189 ? -22.961 14.363 18.023 1.00 52.22 189 PRO A O 1
ATOM 1460 N N . ALA A 1 190 ? -22.699 13.772 20.189 1.00 51.53 190 ALA A N 1
ATOM 1461 C CA . ALA A 1 190 ? -23.983 13.094 20.280 1.00 51.53 190 ALA A CA 1
ATOM 1462 C C . ALA A 1 190 ? -25.057 14.093 19.840 1.00 51.53 190 ALA A C 1
ATOM 1464 O O . ALA A 1 190 ? -25.046 15.233 20.309 1.00 51.53 190 ALA A O 1
ATOM 1465 N N . ALA A 1 191 ? -25.917 13.696 18.897 1.00 53.56 191 ALA A N 1
ATOM 1466 C CA . ALA A 1 191 ? -27.063 14.510 18.523 1.00 53.56 191 ALA A CA 1
ATOM 1467 C C . ALA A 1 191 ? -27.787 14.875 19.819 1.00 53.56 191 ALA A C 1
ATOM 1469 O O . ALA A 1 191 ? -28.175 13.970 20.558 1.00 53.56 191 ALA A O 1
ATOM 1470 N N . ASP A 1 192 ? -27.860 16.169 20.127 1.00 50.22 192 ASP A N 1
ATOM 1471 C CA . ASP A 1 192 ? -28.467 16.651 21.359 1.00 50.22 192 ASP A CA 1
ATOM 1472 C C . ASP A 1 192 ? -29.907 16.113 21.424 1.00 50.22 192 ASP A C 1
ATOM 1474 O O . ASP A 1 192 ? -30.723 16.458 20.565 1.00 50.22 192 ASP A O 1
ATOM 1478 N N . PRO A 1 193 ? -30.247 15.234 22.387 1.00 53.62 193 PRO A N 1
ATOM 1479 C CA . PRO A 1 193 ? -31.629 14.812 22.583 1.00 53.62 193 PRO A CA 1
ATOM 1480 C C . PRO A 1 193 ? -32.491 15.958 23.150 1.00 53.62 193 PRO A C 1
ATOM 1482 O O . PRO A 1 193 ? -33.712 15.826 23.256 1.00 53.62 193 PRO A O 1
ATOM 1485 N N . GLY A 1 194 ? -31.878 17.090 23.511 1.00 50.12 194 GLY A N 1
ATOM 1486 C CA . GLY A 1 194 ? -32.516 18.335 23.904 1.00 50.12 194 GLY A CA 1
ATOM 1487 C C . GLY A 1 194 ? -33.148 19.046 22.716 1.00 50.12 194 GLY A C 1
ATOM 1488 O O . GLY A 1 194 ? -32.551 19.914 22.087 1.00 50.12 194 GLY A O 1
ATOM 1489 N N . GLY A 1 195 ? -34.401 18.689 22.436 1.00 46.56 195 GLY A N 1
ATOM 1490 C CA . GLY A 1 195 ? -35.241 19.385 21.474 1.00 46.56 195 GLY A CA 1
ATOM 1491 C C . GLY A 1 195 ? -35.170 20.905 21.624 1.00 46.56 195 GLY A C 1
ATOM 1492 O O . GLY A 1 195 ? -35.229 21.459 22.725 1.00 46.56 195 GLY A O 1
ATOM 1493 N N . THR A 1 196 ? -35.093 21.580 20.481 1.00 44.78 196 THR A N 1
ATOM 1494 C CA . THR A 1 196 ? -35.314 23.014 20.353 1.00 44.78 196 THR A CA 1
ATOM 1495 C C . THR A 1 196 ? -36.667 23.359 20.981 1.00 44.78 196 THR A C 1
ATOM 1497 O O . THR A 1 196 ? -37.715 23.212 20.354 1.00 44.78 196 THR A O 1
ATOM 1500 N N . LYS A 1 197 ? -36.676 23.829 22.233 1.00 49.56 197 LYS A N 1
ATOM 1501 C CA . LYS A 1 197 ? -37.805 24.609 22.738 1.00 49.56 197 LYS A CA 1
ATOM 1502 C C . LYS A 1 197 ? -37.767 25.932 21.994 1.00 49.56 197 LYS A C 1
ATOM 1504 O O . LYS A 1 197 ? -37.017 26.837 22.348 1.00 49.56 197 LYS A O 1
ATOM 1509 N N . ILE A 1 198 ? -38.564 26.012 20.936 1.00 50.75 198 ILE A N 1
ATOM 1510 C CA . ILE A 1 198 ? -38.918 27.265 20.285 1.00 50.75 198 ILE A CA 1
ATOM 1511 C C . ILE A 1 198 ? -39.658 28.087 21.347 1.00 50.75 198 ILE A C 1
ATOM 1513 O O . ILE A 1 198 ? -40.835 27.864 21.617 1.00 50.75 198 ILE A O 1
ATOM 1517 N N . SER A 1 199 ? -38.939 28.980 22.025 1.00 49.03 199 SER A N 1
ATOM 1518 C CA . SER A 1 199 ? -39.543 29.979 22.899 1.00 49.03 199 SER A CA 1
ATOM 1519 C C . SER A 1 199 ? -40.055 31.109 22.018 1.00 49.03 199 SER A C 1
ATOM 1521 O O . SER A 1 199 ? -39.315 32.034 21.697 1.00 49.03 199 SER A O 1
ATOM 1523 N N . SER A 1 200 ? -41.324 31.029 21.632 1.00 48.47 200 SER A N 1
ATOM 1524 C CA . SER A 1 200 ? -42.078 32.171 21.127 1.00 48.47 200 SER A CA 1
ATOM 1525 C C . SER A 1 200 ? -42.250 33.210 22.241 1.00 48.47 200 SER A C 1
ATOM 1527 O O . SER A 1 200 ? -42.884 32.926 23.262 1.00 48.47 200 SER A O 1
ATOM 1529 N N . ARG A 1 201 ? -41.690 34.402 22.035 1.00 49.66 201 ARG A N 1
ATOM 1530 C CA . ARG A 1 201 ? -42.138 35.662 22.633 1.00 49.66 201 ARG A CA 1
ATOM 1531 C C . ARG A 1 201 ? -42.216 36.710 21.539 1.00 49.66 201 ARG A C 1
ATOM 1533 O O . ARG A 1 201 ? -41.317 36.685 20.672 1.00 49.66 201 ARG A O 1
#

Sequence (201 aa):
MKNWFITCLTGGVLALSCALAAAAPPEKAVGESALGALDGFLADAPLEPGAEVLGMVGFFGQPEPVQWLILTSHPETPEQLRESIYARGRLLAERKFRPLSGQDLPHLPLKRAVLKIDSEAAFRAVEELAHRQKRAFDSAHFQLRVRDLGSEPVWMLHLLNRAQVSIGVVYLSATTGEILRETWKSPAPAADPGGTKISSR

Foldseek 3Di:
DDDDDDDDDDDDDPDPPPPPPPPDPPDDQDFDKPLLQVVLCCVAPPDDVQKAWQKKKAPFPPQGGQWIWTWIDHPVCLQWIKIWIGGPSHTDDMDIDGDDPPDDDRRDGDDSVQFDQMSNNLSVLVQVVCVVVVHDFRGWMWMWGDDDPPDAIKIKTQGAHPVRDGFWIWIAGSRPRHTPDIDGDDDDPDPPPPDPPPDDD

Solvent-accessible surface area (backbone atoms only — not comparable to full-atom values): 12024 Å² total; per-residue (Å²): 133,90,77,90,86,88,80,89,81,81,85,77,83,80,77,82,77,78,76,78,75,77,75,73,77,81,78,77,86,62,54,51,46,54,56,60,48,49,55,48,41,54,67,78,54,64,67,60,92,76,41,39,42,12,29,38,38,29,55,71,10,72,63,34,16,57,42,37,40,37,35,31,34,31,81,96,43,65,62,48,32,34,44,33,35,34,42,89,91,39,80,75,50,74,50,75,48,65,80,60,92,90,62,93,64,62,81,36,76,44,63,72,90,64,58,67,48,40,44,49,59,52,40,50,56,50,50,57,49,31,52,77,70,75,46,81,65,59,31,28,33,41,35,39,27,23,86,51,93,95,52,72,45,32,35,38,37,40,30,15,32,89,86,68,46,75,45,32,41,39,32,25,33,21,58,79,59,49,79,75,46,76,49,73,55,77,77,76,76,74,78,72,84,73,71,84,75,80,77,86,126